Protein AF-L7VSL0-F1 (afdb_monomer)

Sequence (341 aa):
MAIFGSSSQEHTLLSSRLAEFNTLNEHDQKMVKASFTEFSLQTEDRKRELRALYEAVQQNPNLKIDLENYFAWWSSLSQSEWDSFPEMSRKQQIAFARARIQQPSETARTIVVDFADWGQTSLQPLHLTIDECRQIISDSLRDTLIPREIAGEMEKLTLPEDRSLTLSLWLFERFRVDPDREALAVQSEKIMTAVLANVSDDPWKRQFQQIVADNADRSFLKFWVFRNLLVIFDQSTMTLGNRLMKRFPVSDAEIVSAFVRLNDKTRQYSLMTMPPDEARMRLELLAQSNRTQTPEQKLLVKFIAFARDRQRVIGAITFGLGNRAPRNTNGSRPPETQDRQ

Structure (mmCIF, N/CA/C/O backbone):
data_AF-L7VSL0-F1
#
_entry.id   AF-L7VSL0-F1
#
loop_
_atom_site.group_PDB
_atom_site.id
_atom_site.type_symbol
_atom_site.label_atom_id
_atom_site.label_alt_id
_atom_site.label_comp_id
_atom_site.label_asym_id
_atom_site.label_entity_id
_atom_site.label_seq_id
_atom_site.pdbx_PDB_ins_code
_atom_site.Cartn_x
_atom_site.Cartn_y
_atom_site.Cartn_z
_atom_site.occupancy
_atom_site.B_iso_or_equiv
_atom_site.auth_seq_id
_atom_site.auth_comp_id
_atom_site.auth_asym_id
_atom_site.auth_atom_id
_atom_site.pdbx_PDB_model_num
ATOM 1 N N . MET A 1 1 ? -21.068 4.404 65.619 1.00 32.88 1 MET A N 1
ATOM 2 C CA . MET A 1 1 ? -22.029 3.510 64.941 1.00 32.88 1 MET A CA 1
ATOM 3 C C . MET A 1 1 ? -22.222 4.005 63.515 1.00 32.88 1 MET A C 1
ATOM 5 O O . MET A 1 1 ? -22.650 5.132 63.343 1.00 32.88 1 MET A O 1
ATOM 9 N N . ALA A 1 2 ? -21.819 3.166 62.556 1.00 37.22 2 ALA A N 1
ATOM 10 C CA . ALA A 1 2 ? -22.288 3.047 61.171 1.00 37.22 2 ALA A CA 1
ATOM 11 C C . ALA A 1 2 ? -22.552 4.323 60.335 1.00 37.22 2 ALA A C 1
ATOM 13 O O . ALA A 1 2 ? -23.669 4.828 60.294 1.00 37.22 2 ALA A O 1
ATOM 14 N N . ILE A 1 3 ? -21.551 4.734 59.547 1.00 34.91 3 ILE A N 1
ATOM 15 C CA . ILE A 1 3 ? -21.744 5.520 58.317 1.00 34.91 3 ILE A CA 1
ATOM 16 C C . ILE A 1 3 ? -21.839 4.509 57.161 1.00 34.91 3 ILE A C 1
ATOM 18 O O . ILE A 1 3 ? -20.827 4.095 56.604 1.00 34.91 3 ILE A O 1
ATOM 22 N N . PHE A 1 4 ? -23.050 4.042 56.849 1.00 43.72 4 PHE A N 1
ATOM 23 C CA . PHE A 1 4 ? -23.345 3.316 55.607 1.00 43.72 4 PHE A CA 1
ATOM 24 C C . PHE A 1 4 ? -23.761 4.350 54.558 1.00 43.72 4 PHE A C 1
ATOM 26 O O . PHE A 1 4 ? -24.816 4.962 54.700 1.00 43.72 4 PHE A O 1
ATOM 33 N N . GLY A 1 5 ? -22.940 4.575 53.527 1.00 41.69 5 GLY A N 1
ATOM 34 C CA . GLY A 1 5 ? -23.306 5.536 52.480 1.00 41.69 5 GLY A CA 1
ATOM 35 C C . GLY A 1 5 ? -22.363 5.726 51.288 1.00 41.69 5 GLY A C 1
ATOM 36 O O . GLY A 1 5 ? -22.768 6.399 50.351 1.00 41.69 5 GLY A O 1
ATOM 37 N N . SER A 1 6 ? -21.158 5.143 51.262 1.00 47.97 6 SER A N 1
ATOM 38 C CA . SER A 1 6 ? -20.220 5.284 50.126 1.00 47.97 6 SER A CA 1
ATOM 39 C C . SER A 1 6 ? -19.942 3.988 49.348 1.00 47.97 6 SER A C 1
ATOM 41 O O . SER A 1 6 ? -19.436 4.045 48.234 1.00 47.97 6 SER A O 1
ATOM 43 N N . SER A 1 7 ? -20.315 2.811 49.868 1.00 56.31 7 SER A N 1
ATOM 44 C CA . SER A 1 7 ? -19.856 1.528 49.306 1.00 56.31 7 SER A CA 1
ATOM 45 C C . SER A 1 7 ? -20.629 1.022 48.082 1.00 56.31 7 SER A C 1
ATOM 47 O O . SER A 1 7 ? -20.077 0.256 47.304 1.00 56.31 7 SER A O 1
ATOM 49 N N . SER A 1 8 ? -21.888 1.418 47.869 1.00 66.94 8 SER A N 1
ATOM 50 C CA . SER A 1 8 ? -22.742 0.811 46.828 1.00 66.94 8 SER A CA 1
ATOM 51 C C . SER A 1 8 ? -22.309 1.165 45.395 1.00 66.94 8 SER A C 1
ATOM 53 O O . SER A 1 8 ? -22.187 0.286 44.538 1.00 66.94 8 SER A O 1
ATOM 55 N N . GLN A 1 9 ? -22.025 2.443 45.127 1.00 65.75 9 GLN A N 1
ATOM 56 C CA . GLN A 1 9 ? -21.653 2.907 43.785 1.00 65.75 9 GLN A CA 1
ATOM 57 C C . GLN A 1 9 ? -20.225 2.507 43.414 1.00 65.75 9 GLN A C 1
ATOM 59 O O . GLN A 1 9 ? -20.003 2.017 42.309 1.00 65.75 9 GLN A O 1
ATOM 64 N N . GLU A 1 10 ? -19.278 2.641 44.345 1.00 64.62 10 GLU A N 1
ATOM 65 C CA . GLU A 1 10 ? -17.900 2.181 44.147 1.00 64.62 10 GLU A CA 1
ATOM 66 C C . GLU A 1 10 ? -17.850 0.669 43.926 1.00 64.62 10 GLU A C 1
ATOM 68 O O . GLU A 1 10 ? -17.195 0.210 42.995 1.00 64.62 10 GLU A O 1
ATOM 73 N N . HIS A 1 11 ? -18.605 -0.114 44.702 1.00 71.19 11 HIS A N 1
ATOM 74 C CA . HIS A 1 11 ? -18.681 -1.561 44.510 1.00 71.19 11 HIS A CA 1
ATOM 75 C C . HIS A 1 11 ? -19.297 -1.931 43.155 1.00 71.19 11 HIS A C 1
ATOM 77 O O . HIS A 1 11 ? -18.818 -2.849 42.490 1.00 71.19 11 HIS A O 1
ATOM 83 N N . THR A 1 12 ? -20.326 -1.206 42.709 1.00 75.12 12 THR A N 1
ATOM 84 C CA . THR A 1 12 ? -20.946 -1.418 41.390 1.00 75.12 12 THR A CA 1
ATOM 85 C C . THR A 1 12 ? -19.973 -1.075 40.258 1.00 75.12 12 THR A C 1
ATOM 87 O O . THR A 1 12 ? -19.830 -1.850 39.313 1.00 75.12 12 THR A O 1
ATOM 90 N N . LEU A 1 13 ? -19.241 0.036 40.381 1.00 71.94 13 LEU A N 1
ATOM 91 C CA . LEU A 1 13 ? -18.219 0.448 39.420 1.00 71.94 13 LEU A CA 1
ATOM 92 C C . LEU A 1 13 ? -17.067 -0.562 39.361 1.00 71.94 13 LEU A C 1
ATOM 94 O O . LEU A 1 13 ? -16.694 -1.000 38.276 1.00 71.94 13 LEU A O 1
ATOM 98 N N . LEU A 1 14 ? -16.532 -0.972 40.513 1.00 71.19 14 LEU A N 1
ATOM 99 C CA . LEU A 1 14 ? -15.459 -1.965 40.601 1.00 71.19 14 LEU A CA 1
ATOM 100 C C . LEU A 1 14 ? -15.901 -3.320 40.044 1.00 71.19 14 LEU A C 1
ATOM 102 O O . LEU A 1 14 ? -15.134 -3.958 39.330 1.00 71.19 14 LEU A O 1
ATOM 106 N N . SER A 1 15 ? -17.145 -3.727 40.300 1.00 74.31 15 SER A N 1
ATOM 107 C CA . SER A 1 15 ? -17.714 -4.954 39.734 1.00 74.31 15 SER A CA 1
ATOM 108 C C . SER A 1 15 ? -17.829 -4.875 38.208 1.00 74.31 15 SER A C 1
ATOM 110 O O . SER A 1 15 ? -17.474 -5.833 37.526 1.00 74.31 15 SE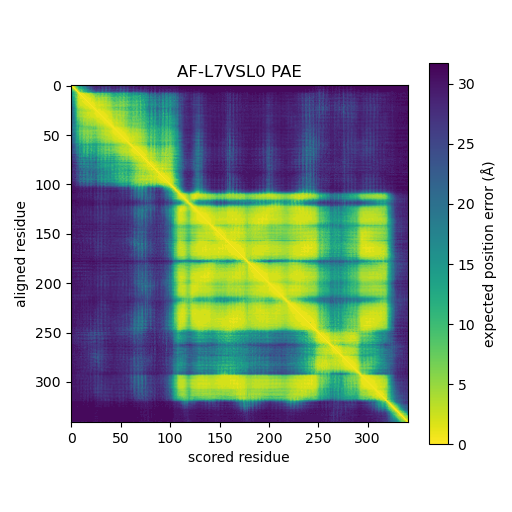R A O 1
ATOM 112 N N . SER A 1 16 ? -18.250 -3.727 37.661 1.00 79.12 16 SER A N 1
ATOM 113 C CA . SER A 1 16 ? -18.281 -3.489 36.209 1.00 79.12 16 SER A CA 1
ATOM 114 C C . SER A 1 16 ? -16.883 -3.557 35.595 1.00 79.12 16 SER A C 1
ATOM 116 O O . SER A 1 16 ? -16.674 -4.260 34.611 1.00 79.12 16 SER A O 1
ATOM 118 N N . ARG A 1 17 ? -15.892 -2.893 36.206 1.00 79.62 17 ARG A N 1
ATOM 119 C CA . ARG A 1 17 ? -14.502 -2.907 35.721 1.00 79.62 17 ARG A CA 1
ATOM 120 C C . ARG A 1 17 ? -13.849 -4.281 35.837 1.00 79.62 17 ARG A C 1
ATOM 122 O O . ARG A 1 17 ? -13.064 -4.655 34.972 1.00 79.62 17 ARG A O 1
ATOM 129 N N . LEU A 1 18 ? -14.186 -5.051 36.870 1.00 78.38 18 LEU A N 1
ATOM 130 C CA . LEU A 1 18 ? -13.734 -6.433 37.015 1.00 78.38 18 LEU A CA 1
ATOM 131 C C . LEU A 1 18 ? -14.358 -7.340 35.947 1.00 78.38 18 LEU A C 1
ATOM 133 O O . LEU A 1 18 ? -13.665 -8.189 35.392 1.00 78.38 18 LEU A O 1
ATOM 137 N N . ALA A 1 19 ? -15.642 -7.150 35.629 1.00 85.00 19 ALA A N 1
ATOM 138 C CA . ALA A 1 19 ? -16.288 -7.856 34.529 1.00 85.00 19 ALA A CA 1
ATOM 139 C C . ALA A 1 19 ? -15.619 -7.518 33.186 1.00 85.00 19 ALA A C 1
ATOM 141 O O . ALA A 1 19 ? -15.264 -8.435 32.453 1.00 85.00 19 ALA A O 1
ATOM 142 N N . GLU A 1 20 ? -15.350 -6.236 32.913 1.00 83.94 20 GLU A N 1
ATOM 143 C CA . GLU A 1 20 ? -14.591 -5.790 31.733 1.00 83.94 20 GLU A CA 1
ATOM 144 C C . GLU A 1 20 ? -13.198 -6.438 31.678 1.00 83.94 20 GLU A C 1
ATOM 146 O O . GLU A 1 20 ? -12.825 -7.013 30.658 1.00 83.94 20 GLU A O 1
ATOM 151 N N . PHE A 1 21 ? -12.453 -6.442 32.787 1.00 82.62 21 PHE A N 1
ATOM 152 C CA . PHE A 1 21 ? -11.144 -7.095 32.863 1.00 82.62 21 PHE A CA 1
ATOM 153 C C . PHE A 1 21 ? -11.219 -8.595 32.542 1.00 82.62 21 PHE A C 1
ATOM 155 O O . PHE A 1 21 ? -10.386 -9.116 31.803 1.00 82.62 21 PHE A O 1
ATOM 162 N N . ASN A 1 22 ? -12.244 -9.286 33.043 1.00 84.38 22 ASN A N 1
ATOM 163 C CA . ASN A 1 22 ? -12.441 -10.715 32.796 1.00 84.38 22 ASN A CA 1
ATOM 164 C C . ASN A 1 22 ? -12.876 -11.032 31.355 1.00 84.38 22 ASN A C 1
ATOM 166 O O . ASN A 1 22 ? -12.750 -12.180 30.935 1.00 84.38 22 ASN A O 1
ATOM 170 N N . THR A 1 23 ? -13.369 -10.045 30.595 1.00 88.69 23 THR A N 1
ATOM 171 C CA . THR A 1 23 ? -13.661 -10.210 29.158 1.00 88.69 23 THR A CA 1
ATOM 172 C C . THR A 1 23 ? -12.426 -10.089 28.262 1.00 88.69 23 THR A C 1
ATOM 174 O O . THR A 1 23 ? -12.486 -10.480 27.097 1.00 88.69 23 THR A O 1
ATOM 177 N N . LEU A 1 24 ? -11.302 -9.586 28.786 1.00 81.69 24 LEU A N 1
ATOM 178 C CA . LEU A 1 24 ? -10.032 -9.520 28.061 1.00 81.69 24 LEU A CA 1
ATOM 179 C C . LEU A 1 24 ? -9.424 -10.922 27.899 1.00 81.69 24 LEU A C 1
ATOM 181 O O . LEU A 1 24 ? -9.594 -11.785 28.762 1.00 81.69 24 LEU A O 1
ATOM 185 N N . ASN A 1 25 ? -8.668 -11.146 26.822 1.00 83.00 25 ASN A N 1
ATOM 186 C CA . ASN A 1 25 ? -7.908 -12.387 26.647 1.00 83.00 25 ASN A CA 1
ATOM 187 C C . ASN A 1 25 ? -6.729 -12.467 27.645 1.00 83.00 25 ASN A C 1
ATOM 189 O O . ASN A 1 25 ? -6.352 -11.480 28.275 1.00 83.00 25 ASN A O 1
ATOM 193 N N . GLU A 1 26 ? -6.120 -13.646 27.796 1.00 80.06 26 GLU A N 1
ATOM 194 C CA . GLU A 1 26 ? -5.062 -13.864 28.797 1.00 80.06 26 GLU A CA 1
ATOM 195 C C . GLU A 1 26 ? -3.827 -12.964 28.588 1.00 80.06 26 GLU A C 1
ATOM 197 O O . GLU A 1 26 ? -3.183 -12.559 29.558 1.00 80.06 26 GLU A O 1
ATOM 202 N N . HIS A 1 27 ? -3.497 -12.629 27.336 1.00 70.19 27 HIS A N 1
ATOM 203 C CA . HIS A 1 27 ? -2.379 -11.744 27.009 1.00 70.19 27 HIS A CA 1
ATOM 204 C C . HIS A 1 27 ? -2.661 -10.306 27.462 1.00 70.19 27 HIS A C 1
ATOM 206 O O . HIS A 1 27 ? -1.864 -9.720 28.192 1.00 70.19 27 HIS A O 1
ATOM 212 N N . ASP A 1 28 ? -3.836 -9.779 27.135 1.00 68.62 28 ASP A N 1
ATOM 213 C CA . ASP A 1 28 ? -4.256 -8.428 27.500 1.00 68.62 28 ASP A CA 1
ATOM 214 C C . ASP A 1 28 ? -4.463 -8.295 29.012 1.00 68.62 28 ASP A C 1
ATOM 216 O O . ASP A 1 28 ? -4.069 -7.295 29.612 1.00 68.62 28 ASP A O 1
ATOM 220 N N . GLN A 1 29 ? -4.983 -9.333 29.675 1.00 72.69 29 GLN A N 1
ATOM 221 C CA . GLN A 1 29 ? -5.047 -9.380 31.138 1.00 72.69 29 GLN A CA 1
ATOM 222 C C . GLN A 1 29 ? -3.654 -9.309 31.776 1.00 72.69 29 GLN A C 1
ATOM 224 O O . GLN A 1 29 ? -3.478 -8.631 32.794 1.00 72.69 29 GLN A O 1
ATOM 229 N N . LYS A 1 30 ? -2.658 -10.005 31.204 1.00 73.75 30 LYS A N 1
ATOM 230 C CA . LYS A 1 30 ? -1.258 -9.927 31.653 1.00 73.75 30 LYS A CA 1
ATOM 231 C C . LYS A 1 30 ? -0.686 -8.530 31.428 1.00 73.75 30 LYS A C 1
ATOM 233 O O . LYS A 1 30 ? -0.048 -8.012 32.341 1.00 73.75 30 LYS A O 1
ATOM 238 N N . MET A 1 31 ? -0.964 -7.907 30.285 1.00 65.81 31 MET A N 1
ATOM 239 C CA . MET A 1 31 ? -0.526 -6.541 29.985 1.00 65.81 31 MET A CA 1
ATOM 240 C C . MET A 1 31 ? -1.136 -5.524 30.952 1.00 65.81 31 MET A C 1
ATOM 242 O O . MET A 1 31 ? -0.400 -4.767 31.573 1.00 65.81 31 MET A O 1
ATOM 246 N N . VAL A 1 32 ? -2.451 -5.562 31.185 1.00 71.44 32 VAL A N 1
ATOM 247 C CA . VAL A 1 32 ? -3.127 -4.666 32.141 1.00 71.44 32 VAL A CA 1
ATOM 248 C C . VAL A 1 32 ? -2.583 -4.848 33.561 1.00 71.44 32 VAL A C 1
ATOM 250 O O . VAL A 1 32 ? -2.343 -3.863 34.259 1.00 71.44 32 VAL A O 1
ATOM 253 N N . LYS A 1 33 ? -2.334 -6.092 33.992 1.00 73.06 33 LYS A N 1
ATOM 254 C CA . LYS A 1 33 ? -1.693 -6.373 35.287 1.00 73.06 33 LYS A CA 1
ATOM 255 C C . LYS A 1 33 ? -0.276 -5.802 35.354 1.00 73.06 33 LYS A C 1
ATOM 257 O O . LYS A 1 33 ? 0.051 -5.147 36.339 1.00 73.06 33 LYS A O 1
ATOM 262 N N . ALA A 1 34 ? 0.537 -6.009 34.319 1.00 65.12 34 ALA A N 1
ATOM 263 C CA . ALA A 1 34 ? 1.898 -5.483 34.249 1.00 65.12 34 ALA A CA 1
ATOM 264 C C . ALA A 1 34 ? 1.914 -3.947 34.290 1.00 65.12 34 ALA A C 1
ATOM 266 O O . ALA A 1 34 ? 2.617 -3.368 35.116 1.00 65.12 34 ALA A O 1
ATOM 267 N N . SER A 1 35 ? 1.066 -3.291 33.494 1.00 68.25 35 SER A N 1
ATOM 268 C CA . SER A 1 35 ? 0.911 -1.833 33.501 1.00 68.25 35 SER A CA 1
ATOM 269 C C . SER A 1 35 ? 0.431 -1.305 34.853 1.00 68.25 35 SER A C 1
ATOM 271 O O . SER A 1 35 ? 0.892 -0.259 35.302 1.00 68.25 35 SER A O 1
ATOM 273 N N . PHE A 1 36 ? -0.462 -2.022 35.544 1.00 74.81 36 PHE A N 1
ATOM 274 C CA . PHE A 1 36 ? -0.899 -1.647 36.890 1.00 74.81 36 PHE A CA 1
ATOM 275 C C . PHE A 1 36 ? 0.231 -1.765 37.921 1.00 74.81 36 PHE A C 1
ATOM 277 O O . PHE A 1 36 ? 0.391 -0.882 38.768 1.00 74.81 36 PHE A O 1
ATOM 284 N N . THR A 1 37 ? 1.029 -2.833 37.857 1.00 74.50 37 THR A N 1
ATOM 285 C CA . THR A 1 37 ? 2.213 -2.994 38.708 1.00 74.50 37 THR A CA 1
ATOM 286 C C . THR A 1 37 ? 3.213 -1.871 38.452 1.00 74.50 37 THR A C 1
ATOM 288 O O . THR A 1 37 ? 3.656 -1.223 39.397 1.00 74.50 37 THR A O 1
ATOM 291 N N . GLU A 1 38 ? 3.506 -1.574 37.189 1.00 70.56 38 GLU A N 1
ATOM 292 C CA . GLU A 1 38 ? 4.418 -0.499 36.803 1.00 70.56 38 GLU A CA 1
ATOM 293 C C . GLU A 1 38 ? 3.913 0.880 37.245 1.00 70.56 38 GLU A C 1
ATOM 295 O O . GLU A 1 38 ? 4.681 1.669 37.794 1.00 70.56 38 GLU A O 1
ATOM 300 N N . PHE A 1 39 ? 2.612 1.148 37.100 1.00 69.06 39 PHE A N 1
ATOM 301 C CA . PHE A 1 39 ? 1.966 2.353 37.620 1.00 69.06 39 PHE A CA 1
ATOM 302 C C . PHE A 1 39 ? 2.079 2.457 39.147 1.00 69.06 39 PHE A C 1
ATOM 304 O O . PHE A 1 39 ? 2.352 3.529 39.689 1.00 69.06 39 PHE A O 1
ATOM 311 N N . SER A 1 40 ? 1.889 1.345 39.857 1.00 74.12 40 SER A N 1
ATOM 312 C CA . SER A 1 40 ? 1.946 1.302 41.322 1.00 74.12 40 SER A CA 1
ATOM 313 C C . SER A 1 40 ? 3.343 1.609 41.865 1.00 74.12 40 SER A C 1
ATOM 315 O O . SER A 1 40 ? 3.451 2.188 42.948 1.00 74.12 40 SER A O 1
ATOM 317 N N . LEU A 1 41 ? 4.387 1.282 41.096 1.00 78.88 41 LEU A N 1
ATOM 318 C CA . LEU A 1 41 ? 5.791 1.551 41.416 1.00 78.88 41 LEU A CA 1
ATOM 319 C C . LEU A 1 41 ? 6.227 3.001 41.131 1.00 78.88 41 LEU A C 1
ATOM 321 O O . LEU A 1 41 ? 7.319 3.392 41.537 1.00 78.88 41 LEU A O 1
ATOM 325 N N . GLN A 1 42 ? 5.399 3.814 40.464 1.00 75.62 42 GLN A N 1
ATOM 326 C CA . GLN A 1 42 ? 5.711 5.223 40.193 1.00 75.62 42 GLN A CA 1
ATOM 327 C C . GLN A 1 42 ? 5.678 6.088 41.466 1.00 75.62 42 GLN A C 1
ATOM 329 O O . GLN A 1 42 ? 5.026 5.754 42.459 1.00 75.62 42 GLN A O 1
ATOM 334 N N . THR A 1 43 ? 6.326 7.254 41.421 1.00 86.44 43 THR A N 1
ATOM 335 C CA . THR A 1 43 ? 6.230 8.266 42.485 1.00 86.44 43 THR A CA 1
ATOM 336 C C . THR A 1 43 ? 4.819 8.862 42.565 1.00 86.44 43 THR A C 1
ATOM 338 O O . THR A 1 43 ? 4.083 8.890 41.576 1.00 86.44 43 THR A O 1
ATOM 341 N N . GLU A 1 44 ? 4.424 9.378 43.732 1.00 84.88 44 GLU A N 1
ATOM 342 C CA . GLU A 1 44 ? 3.080 9.949 43.921 1.00 84.88 44 GLU A CA 1
ATOM 343 C C . GLU A 1 44 ? 2.805 11.159 43.018 1.00 84.88 44 GLU A C 1
ATOM 345 O O . GLU A 1 44 ? 1.696 11.304 42.500 1.00 84.88 44 GLU A O 1
ATOM 350 N N . ASP A 1 45 ? 3.817 11.987 42.750 1.00 76.44 45 ASP A N 1
ATOM 351 C CA . ASP A 1 45 ? 3.680 13.093 41.800 1.00 76.44 45 ASP A CA 1
ATOM 352 C C . ASP A 1 45 ? 3.435 12.579 40.378 1.00 76.44 45 ASP A C 1
ATOM 354 O O . ASP A 1 45 ? 2.535 13.065 39.691 1.00 76.44 45 ASP A O 1
ATOM 358 N N . ARG A 1 46 ? 4.138 11.518 39.962 1.00 69.88 46 ARG A N 1
ATOM 359 C CA . ARG A 1 46 ? 3.938 10.912 38.643 1.00 69.88 46 ARG A CA 1
ATOM 360 C C . ARG A 1 46 ? 2.572 10.239 38.515 1.00 69.88 46 ARG A C 1
ATOM 362 O O . ARG A 1 46 ? 1.923 10.363 37.477 1.00 69.88 46 ARG A O 1
ATOM 369 N N . LYS A 1 47 ? 2.087 9.577 39.570 1.00 79.94 47 LYS A N 1
ATOM 370 C CA . LYS A 1 47 ? 0.719 9.027 39.613 1.00 79.94 47 LYS A CA 1
ATOM 371 C C . LYS A 1 47 ? -0.333 10.128 39.482 1.00 79.94 47 LYS A C 1
ATOM 373 O O . LYS A 1 47 ? -1.332 9.924 38.792 1.00 79.94 47 LYS A O 1
ATOM 378 N N . ARG A 1 48 ? -0.116 11.291 40.109 1.00 82.62 48 ARG A N 1
ATOM 379 C CA . ARG A 1 48 ? -1.009 12.457 40.005 1.00 82.62 48 ARG A CA 1
ATOM 380 C C . ARG A 1 48 ? -1.053 13.005 38.577 1.00 82.62 48 ARG A C 1
ATOM 382 O O . ARG A 1 48 ? -2.143 13.235 38.062 1.00 82.62 48 ARG A O 1
ATOM 389 N N . GLU A 1 49 ? 0.100 13.145 37.923 1.00 79.44 49 GLU A N 1
ATOM 390 C CA . GLU A 1 49 ? 0.188 13.566 36.516 1.00 79.44 49 GLU A CA 1
ATOM 391 C C . GLU A 1 49 ? -0.540 12.600 35.572 1.00 79.44 49 GLU A C 1
ATOM 393 O O . GLU A 1 49 ? -1.306 13.034 34.715 1.00 79.44 49 GLU A O 1
ATOM 398 N N . LEU A 1 50 ? -0.342 11.290 35.744 1.00 78.31 50 LEU A N 1
ATOM 399 C CA . LEU A 1 50 ? -0.984 10.271 34.910 1.00 78.31 50 LEU A CA 1
ATOM 400 C C . LEU A 1 50 ? -2.508 10.245 35.087 1.00 78.31 50 LEU A C 1
ATOM 402 O O . LEU A 1 50 ? -3.229 10.093 34.102 1.00 78.31 50 LEU A O 1
ATOM 406 N N . ARG A 1 51 ? -3.012 10.439 36.314 1.00 82.06 51 ARG A N 1
ATOM 407 C CA . ARG A 1 51 ? -4.459 10.574 36.563 1.00 82.06 51 ARG A CA 1
ATOM 408 C C . ARG A 1 51 ? -5.030 11.827 35.907 1.00 82.06 51 ARG A C 1
ATOM 410 O O . ARG A 1 51 ? -6.044 11.729 35.226 1.00 82.06 51 ARG A O 1
ATOM 417 N N . ALA A 1 52 ? -4.352 12.966 36.044 1.00 81.38 52 ALA A N 1
ATOM 418 C CA . ALA A 1 52 ? -4.769 14.210 35.402 1.00 81.38 52 ALA A CA 1
ATOM 419 C C . ALA A 1 52 ? -4.780 14.086 33.868 1.00 81.38 52 ALA A C 1
ATOM 421 O O . ALA A 1 52 ? -5.706 14.561 33.215 1.00 81.38 52 ALA A O 1
ATOM 422 N N . LEU A 1 53 ? -3.788 13.397 33.290 1.00 77.94 53 LEU A N 1
ATOM 423 C CA . LEU A 1 53 ? -3.748 13.109 31.858 1.00 77.94 53 LEU A CA 1
ATOM 424 C C . LEU A 1 53 ? -4.910 12.202 31.436 1.00 77.94 53 LEU A C 1
ATOM 426 O O . LEU A 1 53 ? -5.585 12.495 30.454 1.00 77.94 53 LEU A O 1
ATOM 430 N N . TYR A 1 54 ? -5.171 11.129 32.188 1.00 78.94 54 TYR A N 1
ATOM 431 C CA . TYR A 1 54 ? -6.291 10.227 31.926 1.00 78.94 54 TYR A CA 1
ATOM 432 C C . TYR A 1 54 ? -7.634 10.970 31.953 1.00 78.94 54 TYR A C 1
ATOM 434 O O . TYR A 1 54 ? -8.426 10.837 31.022 1.00 78.94 54 TYR A O 1
ATOM 442 N N . GLU A 1 55 ? -7.877 11.799 32.968 1.00 83.69 55 GLU A N 1
ATOM 443 C CA . GLU A 1 55 ? -9.091 12.616 33.076 1.00 83.69 55 GLU A CA 1
ATOM 444 C C . GLU A 1 55 ? -9.218 13.617 31.919 1.00 83.69 55 GLU A C 1
ATOM 446 O O . GLU A 1 55 ? -10.289 13.733 31.320 1.00 83.69 55 GLU A O 1
ATOM 451 N N . ALA A 1 56 ? -8.124 14.283 31.539 1.00 76.94 56 ALA A N 1
ATOM 452 C CA . ALA A 1 56 ? -8.108 15.212 30.412 1.00 76.94 56 ALA A CA 1
ATOM 453 C C . ALA A 1 56 ? -8.429 14.519 29.074 1.00 76.94 56 ALA A C 1
ATOM 455 O O . ALA A 1 56 ? -9.125 15.089 28.233 1.00 76.94 56 ALA A O 1
ATOM 456 N N . VAL A 1 57 ? -7.975 13.276 28.884 1.00 77.94 57 VAL A N 1
ATOM 457 C CA . VAL A 1 57 ? -8.267 12.468 27.686 1.00 77.94 57 VAL A CA 1
ATOM 458 C C . VAL A 1 57 ? -9.736 12.056 27.626 1.00 77.94 57 VAL A C 1
ATOM 460 O O . VAL A 1 57 ? -10.326 12.061 26.549 1.00 77.94 57 VAL A O 1
ATOM 463 N N . GLN A 1 58 ? -10.350 11.738 28.770 1.00 78.00 58 GLN A N 1
ATOM 464 C CA . GLN A 1 58 ? -11.784 11.429 28.827 1.00 78.00 58 GLN A CA 1
ATOM 465 C C . GLN A 1 58 ? -12.651 12.659 28.513 1.00 78.00 58 GLN A C 1
ATOM 467 O O . GLN A 1 58 ? -13.725 12.525 27.933 1.00 78.00 58 GLN A O 1
ATOM 472 N N . GLN A 1 59 ? -12.189 13.858 28.880 1.00 79.19 59 GLN A N 1
ATOM 473 C CA . GLN A 1 59 ? -12.910 15.112 28.645 1.00 79.19 59 GLN A CA 1
ATOM 474 C C . GLN A 1 59 ? -12.708 15.678 27.233 1.00 79.19 59 GLN A C 1
ATOM 476 O O . GLN A 1 59 ? -13.580 16.386 26.730 1.00 79.19 59 GLN A O 1
ATOM 481 N N . ASN A 1 60 ? -11.581 15.376 26.581 1.00 76.38 60 ASN A N 1
ATOM 482 C CA . ASN A 1 60 ? -11.264 15.855 25.241 1.00 76.38 60 ASN A CA 1
ATOM 483 C C . ASN A 1 60 ? -10.830 14.695 24.322 1.00 76.38 60 ASN A C 1
ATOM 485 O O . ASN A 1 60 ? -9.659 14.309 24.332 1.00 76.38 60 ASN A O 1
ATOM 489 N N . PRO A 1 61 ? -11.728 14.186 23.457 1.00 71.94 61 PRO A N 1
ATOM 490 C CA . PRO A 1 61 ? -11.415 13.112 22.514 1.00 71.94 61 PRO A CA 1
ATOM 491 C C . PRO A 1 61 ? -10.257 13.438 21.561 1.00 71.94 61 PRO A C 1
ATOM 493 O O . PRO A 1 61 ? -9.531 12.534 21.153 1.00 71.94 61 PRO A O 1
ATOM 496 N N . ASN A 1 62 ? -10.038 14.719 21.241 1.00 68.50 62 ASN A N 1
ATOM 497 C CA . ASN A 1 62 ? -8.919 15.134 20.392 1.00 68.50 62 ASN A CA 1
ATOM 498 C C . ASN A 1 62 ? -7.573 14.968 21.111 1.00 68.50 62 ASN A C 1
ATOM 500 O O . ASN A 1 62 ? -6.578 14.660 20.467 1.00 68.50 62 ASN A O 1
ATOM 504 N N . LEU A 1 63 ? -7.547 15.060 22.447 1.00 71.19 63 LEU A N 1
ATOM 505 C CA . LEU A 1 63 ? -6.330 14.842 23.230 1.00 71.19 63 LEU A CA 1
ATOM 506 C C . LEU A 1 63 ? -5.866 13.380 23.167 1.00 71.19 63 LEU A C 1
ATOM 508 O O . LEU A 1 63 ? -4.668 13.114 23.220 1.00 71.19 63 LEU A O 1
ATOM 512 N N . LYS A 1 64 ? -6.798 12.427 23.011 1.00 71.06 64 LYS A N 1
ATOM 513 C CA . LYS A 1 64 ? -6.455 11.020 22.757 1.00 71.06 64 LYS A CA 1
ATOM 514 C C . LYS A 1 64 ? -5.669 10.882 21.453 1.00 71.06 64 LYS A C 1
ATOM 516 O O . LYS A 1 64 ? -4.614 10.259 21.441 1.00 71.06 64 LYS A O 1
ATOM 521 N N . ILE A 1 65 ? -6.173 11.506 20.389 1.00 68.06 65 ILE A N 1
ATOM 522 C CA . ILE A 1 65 ? -5.545 11.508 19.064 1.00 68.06 65 ILE A CA 1
ATOM 523 C C . ILE A 1 65 ? -4.174 12.191 19.136 1.00 68.06 65 ILE A C 1
ATOM 525 O O . ILE A 1 65 ? -3.198 11.668 18.606 1.00 68.06 65 ILE A O 1
ATOM 529 N N . ASP A 1 66 ? -4.070 13.315 19.845 1.00 67.88 66 ASP A N 1
ATOM 530 C CA . ASP A 1 66 ? -2.803 14.028 20.026 1.00 67.88 66 ASP A CA 1
ATOM 531 C C . ASP A 1 66 ? -1.763 13.190 20.788 1.00 67.88 66 ASP A C 1
ATOM 533 O O . ASP A 1 66 ? -0.587 13.195 20.425 1.00 67.88 66 ASP A O 1
ATOM 537 N N . LEU A 1 67 ? -2.177 12.428 21.806 1.00 69.44 67 LEU A N 1
ATOM 538 C CA . LEU A 1 67 ? -1.292 11.521 22.545 1.00 69.44 67 LEU A CA 1
ATOM 539 C C . LEU A 1 67 ? -0.866 10.305 21.723 1.00 69.44 67 LEU A C 1
ATOM 541 O O . LEU A 1 67 ? 0.297 9.911 21.786 1.00 69.44 67 LEU A O 1
ATOM 545 N N . GLU A 1 68 ? -1.776 9.718 20.949 1.00 68.94 68 GLU A N 1
ATOM 546 C CA . GLU A 1 68 ? -1.458 8.619 20.032 1.00 68.94 68 GLU A CA 1
ATOM 547 C C . GLU A 1 68 ? -0.477 9.085 18.947 1.00 68.94 68 GLU A C 1
ATOM 549 O O . GLU A 1 68 ? 0.523 8.415 18.686 1.00 68.94 68 GLU A O 1
ATOM 554 N N . ASN A 1 69 ? -0.698 10.278 18.387 1.00 63.66 69 ASN A N 1
ATOM 555 C CA . ASN A 1 69 ? 0.213 10.908 17.434 1.00 63.66 69 ASN A CA 1
ATOM 556 C C . ASN A 1 69 ? 1.578 11.208 18.065 1.00 63.66 69 ASN A C 1
ATOM 558 O O . ASN A 1 69 ? 2.607 10.949 17.444 1.00 63.66 69 ASN A O 1
ATOM 562 N N . TYR A 1 70 ? 1.601 11.708 19.304 1.00 66.81 70 TYR A N 1
ATOM 563 C CA . TYR A 1 70 ? 2.835 11.923 20.058 1.00 66.81 70 TYR A CA 1
ATOM 564 C C . TYR A 1 70 ? 3.587 10.607 20.294 1.00 66.81 70 TYR A C 1
ATOM 566 O O . TYR A 1 70 ? 4.792 10.545 20.081 1.00 66.81 70 TYR A O 1
ATOM 574 N N . PHE A 1 71 ? 2.904 9.534 20.696 1.00 63.69 71 PHE A N 1
ATOM 575 C CA . PHE A 1 71 ? 3.540 8.240 20.946 1.00 63.69 71 PHE A CA 1
ATOM 576 C C . PHE A 1 71 ? 4.084 7.598 19.661 1.00 63.69 71 PHE A C 1
ATOM 578 O O . PHE A 1 71 ? 5.205 7.084 19.649 1.00 63.69 71 PHE A O 1
ATOM 585 N N . ALA A 1 72 ? 3.319 7.663 18.568 1.00 57.09 72 ALA A N 1
ATOM 586 C CA . ALA A 1 72 ? 3.762 7.203 17.257 1.00 57.09 72 ALA A CA 1
ATOM 587 C C . ALA A 1 72 ? 4.982 8.000 16.766 1.00 57.09 72 ALA A C 1
ATOM 589 O O . ALA A 1 72 ? 5.946 7.407 16.288 1.00 57.09 72 ALA A O 1
ATOM 590 N N . TRP A 1 73 ? 4.976 9.327 16.950 1.00 73.44 73 TRP A N 1
ATOM 591 C CA . TRP A 1 73 ? 6.127 10.191 16.677 1.00 73.44 73 TRP A CA 1
ATOM 592 C C . TRP A 1 73 ? 7.349 9.797 17.512 1.00 73.44 73 TRP A C 1
ATOM 594 O O . TRP A 1 73 ? 8.421 9.569 16.958 1.00 73.44 73 TRP A O 1
ATOM 604 N N . TRP A 1 74 ? 7.185 9.680 18.827 1.00 66.69 74 TRP A N 1
ATOM 605 C CA . TRP A 1 74 ? 8.251 9.343 19.768 1.00 66.69 74 TRP A CA 1
ATOM 606 C C . TRP A 1 74 ? 8.914 8.005 19.426 1.00 66.69 74 TRP A C 1
ATOM 608 O O . TRP A 1 74 ? 10.134 7.877 19.439 1.00 66.69 74 TRP A O 1
ATOM 618 N N . SER A 1 75 ? 8.105 7.027 19.021 1.00 61.50 75 SER A N 1
ATOM 619 C CA . SER A 1 75 ? 8.576 5.709 18.584 1.00 61.50 75 SER A CA 1
ATOM 620 C C . SER A 1 75 ? 9.237 5.724 17.197 1.00 61.50 75 SER A C 1
ATOM 622 O O . SER A 1 75 ? 9.914 4.766 16.843 1.00 61.50 75 SER A O 1
ATOM 624 N N . SER A 1 76 ? 9.042 6.789 16.410 1.00 59.19 76 SER A N 1
ATOM 625 C CA . SER A 1 76 ? 9.619 6.962 15.066 1.00 59.19 76 SER A CA 1
ATOM 626 C C . SER A 1 76 ? 10.939 7.740 15.041 1.00 59.19 76 SER A C 1
ATOM 628 O O . SER A 1 76 ? 11.520 7.905 13.970 1.00 59.19 76 SER A O 1
ATOM 630 N N . LEU A 1 77 ? 11.400 8.237 16.194 1.00 64.50 77 LEU A N 1
ATOM 631 C CA . LEU A 1 77 ? 12.676 8.942 16.299 1.00 64.50 77 LEU A CA 1
ATOM 632 C C . LEU A 1 77 ? 13.832 7.998 15.937 1.00 64.50 77 LEU A C 1
ATOM 634 O O . LEU A 1 77 ? 13.880 6.847 16.376 1.00 64.50 77 LEU A O 1
ATOM 638 N N . SER A 1 78 ? 14.777 8.496 15.146 1.00 69.38 78 SER A N 1
ATOM 639 C CA . SER A 1 78 ? 16.021 7.789 14.838 1.00 69.38 78 SER A CA 1
ATOM 640 C C . SER A 1 78 ? 16.907 7.671 16.081 1.00 69.38 78 SER A C 1
ATOM 642 O O . SER A 1 78 ? 16.783 8.455 17.024 1.00 69.38 78 SER A O 1
ATOM 644 N N . GLN A 1 79 ? 17.854 6.731 16.074 1.00 61.12 79 GLN A N 1
ATOM 645 C CA . GLN A 1 79 ? 18.767 6.535 17.206 1.00 61.12 79 GLN A CA 1
ATOM 646 C C . GLN A 1 79 ? 19.521 7.828 17.575 1.00 61.12 79 GLN A C 1
ATOM 648 O O . GLN A 1 79 ? 19.611 8.173 18.745 1.00 61.12 79 GLN A O 1
ATOM 653 N N . SER A 1 80 ? 19.961 8.614 16.587 1.00 68.12 80 SER A N 1
ATOM 654 C CA . SER A 1 80 ? 20.619 9.908 16.826 1.00 68.12 80 SER A CA 1
ATOM 655 C C . SER A 1 80 ? 19.704 10.973 17.445 1.00 68.12 80 SER A C 1
ATOM 657 O O . SER A 1 80 ? 20.161 11.837 18.195 1.00 68.12 80 SER A O 1
ATOM 659 N N . GLU A 1 81 ? 18.404 10.944 17.142 1.00 73.81 81 GLU A N 1
ATOM 660 C CA . GLU A 1 81 ? 17.430 11.851 17.762 1.00 73.81 81 GLU A CA 1
ATOM 661 C C . GLU A 1 81 ? 17.137 11.423 19.202 1.00 73.81 81 GLU A C 1
ATOM 663 O O . GLU A 1 81 ? 17.055 12.267 20.090 1.00 73.81 81 GLU A O 1
ATOM 668 N N . TRP A 1 82 ? 17.059 10.115 19.448 1.00 74.00 82 TRP A N 1
ATOM 669 C CA . TRP A 1 82 ? 16.945 9.542 20.786 1.00 74.00 82 TRP A CA 1
ATOM 670 C C . TRP A 1 82 ? 18.139 9.854 21.679 1.00 74.00 82 TRP A C 1
ATOM 672 O O . TRP A 1 82 ? 17.942 10.174 22.847 1.00 74.00 82 TRP A O 1
ATOM 682 N N . ASP A 1 83 ? 19.352 9.801 21.136 1.00 73.56 83 ASP A N 1
ATOM 683 C CA . ASP A 1 83 ? 20.571 10.067 21.898 1.00 73.56 83 ASP A CA 1
ATOM 684 C C . ASP A 1 83 ? 20.717 11.567 22.220 1.00 73.56 83 ASP A C 1
ATOM 686 O O . ASP A 1 83 ? 21.204 11.933 23.287 1.00 73.56 83 ASP A O 1
ATOM 690 N N . SER A 1 84 ? 20.230 12.452 21.340 1.00 76.62 84 SER A N 1
ATOM 691 C CA . SER A 1 84 ? 20.299 13.909 21.538 1.00 76.62 84 SER A CA 1
ATOM 692 C C . SER A 1 84 ? 19.145 14.486 22.365 1.00 76.62 84 SER A C 1
ATOM 694 O O . SER A 1 84 ? 19.307 15.529 22.999 1.00 76.62 84 SER A O 1
ATOM 696 N N . PHE A 1 85 ? 17.978 13.835 22.405 1.00 75.81 85 PHE A N 1
ATOM 697 C CA . PHE A 1 85 ? 16.800 14.342 23.119 1.00 75.81 85 PHE A CA 1
ATOM 698 C C . PHE A 1 85 ? 17.004 14.534 24.642 1.00 75.81 85 PHE A C 1
ATOM 700 O O . PHE A 1 85 ? 16.571 15.568 25.167 1.00 75.81 85 PHE A O 1
ATOM 707 N N . PRO A 1 86 ? 17.672 13.622 25.381 1.00 78.06 86 PRO A N 1
ATOM 708 C CA . PRO A 1 86 ? 17.979 13.795 26.802 1.00 78.06 86 PRO A CA 1
ATOM 709 C C . PRO A 1 86 ? 18.940 14.956 27.078 1.00 78.06 86 PRO A C 1
ATOM 711 O O . PRO A 1 86 ? 18.890 15.536 28.161 1.00 78.06 86 PRO A O 1
ATOM 714 N N . GLU A 1 87 ? 19.789 15.307 26.109 1.00 81.12 87 GLU A N 1
ATOM 715 C CA . GLU A 1 87 ? 20.764 16.399 26.227 1.00 81.12 87 GLU A CA 1
ATOM 716 C C . GLU A 1 87 ? 20.135 17.784 25.990 1.00 81.12 87 GLU A C 1
ATOM 718 O O . GLU A 1 87 ? 20.709 18.814 26.352 1.00 81.12 87 GLU A O 1
ATOM 723 N N . MET A 1 88 ? 18.927 17.836 25.418 1.00 83.88 88 MET A N 1
ATOM 724 C CA . MET A 1 88 ? 18.190 19.078 25.191 1.00 83.88 88 MET A CA 1
ATOM 725 C C . MET A 1 88 ? 17.608 19.643 26.493 1.00 83.88 88 MET A C 1
ATOM 727 O O . MET A 1 88 ? 17.059 18.931 27.333 1.00 83.88 88 MET A O 1
ATOM 731 N N . SER A 1 89 ? 17.603 20.972 26.630 1.00 85.81 89 SER A N 1
ATOM 732 C CA . SER A 1 89 ? 16.852 21.623 27.711 1.00 85.81 89 SER A CA 1
ATOM 733 C C . SER A 1 89 ? 15.345 21.376 27.567 1.00 85.81 89 SER A C 1
ATOM 735 O O . SER A 1 89 ? 14.823 21.250 26.459 1.00 85.81 89 SER A O 1
ATOM 737 N N . ARG A 1 90 ? 14.591 21.422 28.672 1.00 69.94 90 ARG A N 1
ATOM 738 C CA . ARG A 1 90 ? 13.127 21.212 28.650 1.00 69.94 90 ARG A CA 1
ATOM 739 C C . ARG A 1 90 ? 12.393 22.144 27.675 1.00 69.94 90 ARG A C 1
ATOM 741 O O . ARG A 1 90 ? 11.409 21.751 27.055 1.00 69.94 90 ARG A O 1
ATOM 748 N N . LYS A 1 91 ? 12.888 23.373 27.492 1.00 77.88 91 LYS A N 1
ATOM 749 C CA . LYS A 1 91 ? 12.345 24.332 26.516 1.00 77.88 91 LYS A CA 1
ATOM 750 C C . LYS A 1 91 ? 12.624 23.900 25.070 1.00 77.88 91 LYS A C 1
ATOM 752 O O . LYS A 1 91 ? 11.750 24.056 24.223 1.00 77.88 91 LYS A O 1
ATOM 757 N N . GLN A 1 92 ? 13.804 23.342 24.800 1.00 75.88 92 GLN A N 1
ATOM 758 C CA . GLN A 1 92 ? 14.168 22.788 23.493 1.00 75.88 92 GLN A CA 1
ATOM 759 C C . GLN A 1 92 ? 13.412 21.492 23.199 1.00 75.88 92 GLN A C 1
ATOM 761 O O . GLN A 1 92 ? 12.902 21.362 22.099 1.00 75.88 92 GLN A O 1
ATOM 766 N N . GLN A 1 93 ? 13.231 20.603 24.178 1.00 77.44 93 GLN A N 1
ATOM 767 C CA . GLN A 1 93 ? 12.419 19.386 24.032 1.00 77.44 93 GLN A CA 1
ATOM 768 C C . GLN A 1 93 ? 10.966 19.713 23.666 1.00 77.44 93 GLN A C 1
ATOM 770 O O . GLN A 1 93 ? 10.406 19.139 22.734 1.00 77.44 93 GLN A O 1
ATOM 775 N N . ILE A 1 94 ? 10.360 20.689 24.356 1.00 75.38 94 ILE A N 1
ATOM 776 C CA . ILE A 1 94 ? 8.996 21.147 24.054 1.00 75.38 94 ILE A CA 1
ATOM 777 C C . ILE A 1 94 ? 8.933 21.798 22.667 1.00 75.38 94 ILE A C 1
ATOM 779 O O . ILE A 1 94 ? 7.971 21.574 21.936 1.00 75.38 94 ILE A O 1
ATOM 783 N N . ALA A 1 95 ? 9.934 22.598 22.289 1.00 74.56 95 ALA A N 1
ATOM 784 C CA . ALA A 1 95 ? 9.996 23.209 20.962 1.00 74.56 95 ALA A CA 1
ATOM 785 C C . ALA A 1 95 ? 10.192 22.163 19.851 1.00 74.56 95 ALA A C 1
ATOM 787 O O . ALA A 1 95 ? 9.525 22.253 18.826 1.00 74.56 95 ALA A O 1
ATOM 788 N N . PHE A 1 96 ? 11.037 21.156 20.080 1.00 72.75 96 PHE A N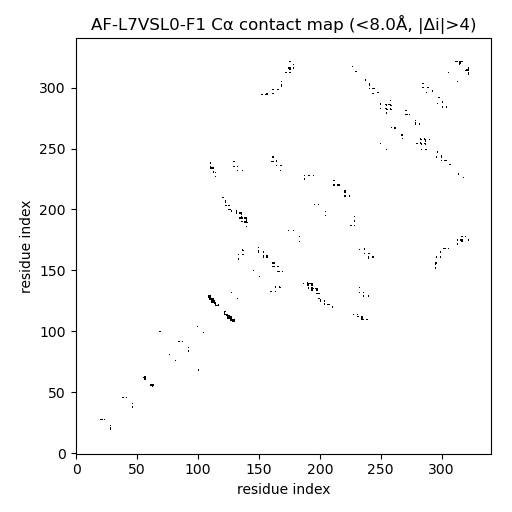 1
ATOM 789 C CA . PHE A 1 96 ? 11.291 20.027 19.186 1.00 72.75 96 PHE A CA 1
ATOM 790 C C . PHE A 1 96 ? 10.015 19.210 18.954 1.00 72.75 96 PHE A C 1
ATOM 792 O O . PHE A 1 96 ? 9.597 19.031 17.812 1.00 72.75 96 PHE A O 1
ATOM 799 N N . ALA A 1 97 ? 9.320 18.830 20.032 1.00 70.25 97 ALA A N 1
ATOM 800 C CA . ALA A 1 97 ? 8.032 18.147 19.946 1.00 70.25 97 ALA A CA 1
ATOM 801 C C . ALA A 1 97 ? 6.969 19.015 19.246 1.00 70.25 97 ALA A C 1
ATOM 803 O O . ALA A 1 97 ? 6.287 18.555 18.334 1.00 70.25 97 ALA A O 1
ATOM 804 N N . ARG A 1 98 ? 6.847 20.301 19.609 1.00 67.50 98 ARG A N 1
ATOM 805 C CA . ARG A 1 98 ? 5.839 21.211 19.033 1.00 67.50 98 ARG A CA 1
ATOM 806 C C . ARG A 1 98 ? 6.073 21.489 17.546 1.00 67.50 98 ARG A C 1
ATOM 808 O O . ARG A 1 98 ? 5.104 21.504 16.793 1.00 67.50 98 ARG A O 1
ATOM 815 N N . ALA A 1 99 ? 7.322 21.690 17.125 1.00 66.94 99 ALA A N 1
ATOM 816 C CA . ALA A 1 99 ? 7.672 21.912 15.722 1.00 66.94 99 ALA A CA 1
ATOM 817 C C . ALA A 1 99 ? 7.273 20.716 14.848 1.00 66.94 99 ALA A C 1
ATOM 819 O O . ALA A 1 99 ? 6.790 20.903 13.735 1.00 66.94 99 ALA A O 1
ATOM 820 N N . ARG A 1 100 ? 7.410 19.495 15.375 1.00 60.59 100 ARG A N 1
ATOM 821 C CA . ARG A 1 100 ? 7.060 18.267 14.658 1.00 60.59 100 ARG A CA 1
ATOM 822 C C . ARG A 1 100 ? 5.562 17.950 14.698 1.00 60.59 100 ARG A C 1
ATOM 824 O O . ARG A 1 100 ? 5.038 17.490 13.698 1.00 60.59 100 ARG A O 1
ATOM 831 N N . ILE A 1 101 ? 4.864 18.245 15.800 1.00 58.75 101 ILE A N 1
ATOM 832 C CA . ILE A 1 101 ? 3.397 18.088 15.916 1.00 58.75 101 ILE A CA 1
ATOM 833 C C . ILE A 1 101 ? 2.655 19.058 14.980 1.00 58.75 101 ILE A C 1
ATOM 835 O O . ILE A 1 101 ? 1.601 18.726 14.447 1.00 58.75 101 ILE A O 1
ATOM 839 N N . GLN A 1 102 ? 3.199 20.262 14.768 1.00 52.69 102 GLN A N 1
ATOM 840 C CA . GLN A 1 102 ? 2.631 21.264 13.854 1.00 52.69 102 GLN A CA 1
ATOM 841 C C . GLN A 1 102 ? 3.039 21.058 12.390 1.00 52.69 102 GLN A C 1
ATOM 843 O O . GLN A 1 102 ? 2.428 21.648 11.498 1.00 52.69 102 GLN A O 1
ATOM 848 N N . GLN A 1 103 ? 4.034 20.211 12.126 1.00 48.56 103 GLN A N 1
ATOM 849 C CA . GLN A 1 103 ? 4.266 19.681 10.791 1.00 48.56 103 GLN A CA 1
ATOM 850 C C . GLN A 1 103 ? 3.281 18.525 10.573 1.00 48.56 103 GLN A C 1
ATOM 852 O O . GLN A 1 103 ? 3.370 17.522 11.278 1.00 48.56 103 GLN A O 1
ATOM 857 N N . PRO A 1 104 ? 2.339 18.606 9.613 1.00 40.53 104 PRO A N 1
ATOM 858 C CA . PRO A 1 104 ? 1.610 17.419 9.194 1.00 40.53 104 PRO A CA 1
ATOM 859 C C . PRO A 1 104 ? 2.661 16.434 8.695 1.00 40.53 104 PRO A C 1
ATOM 861 O O . PRO A 1 104 ? 3.282 16.687 7.667 1.00 40.53 104 PRO A O 1
ATOM 864 N N . SER A 1 105 ? 2.903 15.384 9.479 1.00 41.59 105 SER A N 1
ATOM 865 C CA . SER A 1 105 ? 3.964 14.394 9.302 1.00 41.59 105 SER A CA 1
ATOM 866 C C . SER A 1 105 ? 4.311 14.190 7.826 1.00 41.59 105 SER A C 1
ATOM 868 O O . SER A 1 105 ? 3.542 13.565 7.088 1.00 41.59 105 SER A O 1
ATOM 870 N N . GLU A 1 106 ? 5.464 14.702 7.391 1.00 42.16 106 GLU A N 1
ATOM 871 C CA . GLU A 1 106 ? 6.039 14.346 6.089 1.00 42.16 106 GLU A CA 1
ATOM 872 C C . GLU A 1 106 ? 6.198 12.820 6.004 1.00 42.16 106 GLU A C 1
ATOM 874 O O . GLU A 1 106 ? 5.899 12.221 4.979 1.00 42.16 106 GLU A O 1
ATOM 879 N N . THR A 1 107 ? 6.459 12.154 7.132 1.00 43.00 107 THR A N 1
ATOM 880 C CA . THR A 1 107 ? 6.466 10.690 7.281 1.00 43.00 107 THR A CA 1
ATOM 881 C C . THR A 1 107 ? 5.122 9.991 7.023 1.00 43.00 107 THR A C 1
ATOM 883 O O . THR A 1 107 ? 5.124 8.798 6.748 1.00 43.00 107 THR A O 1
ATOM 886 N N . ALA A 1 108 ? 3.971 10.682 7.037 1.00 47.59 108 ALA A N 1
ATOM 887 C CA . ALA A 1 108 ? 2.692 10.097 6.589 1.00 47.59 108 ALA A CA 1
ATOM 888 C C . ALA A 1 108 ? 2.400 10.328 5.096 1.00 47.59 108 ALA A C 1
ATOM 890 O O . ALA A 1 108 ? 1.392 9.829 4.580 1.00 47.59 108 ALA A O 1
ATOM 891 N N . ARG A 1 109 ? 3.242 11.112 4.412 1.00 56.66 109 ARG A N 1
ATOM 892 C CA . ARG A 1 109 ? 3.151 11.397 2.973 1.00 56.66 109 ARG A CA 1
ATOM 893 C C . ARG A 1 109 ? 4.281 10.759 2.171 1.00 56.66 109 ARG A C 1
ATOM 895 O O . ARG A 1 109 ? 4.119 10.642 0.959 1.00 56.66 109 ARG A O 1
ATOM 902 N N . THR A 1 110 ? 5.354 10.334 2.833 1.00 69.69 110 THR A N 1
ATOM 903 C CA . THR A 1 110 ? 6.501 9.672 2.216 1.00 69.69 110 THR A CA 1
ATOM 904 C C . THR A 1 110 ? 6.383 8.153 2.336 1.00 69.69 110 THR A C 1
ATOM 906 O O . THR A 1 110 ? 6.385 7.584 3.423 1.00 69.69 110 THR A O 1
ATOM 909 N N . ILE A 1 111 ? 6.264 7.497 1.193 1.00 79.44 111 ILE A N 1
ATOM 910 C CA . ILE A 1 111 ? 6.390 6.064 0.975 1.00 79.44 111 ILE A CA 1
ATOM 911 C C . ILE A 1 111 ? 7.877 5.742 0.901 1.00 79.44 111 ILE A C 1
ATOM 913 O O . ILE A 1 111 ? 8.574 6.243 0.023 1.00 79.44 111 ILE A O 1
ATOM 917 N N . VAL A 1 112 ? 8.347 4.894 1.811 1.00 80.50 112 VAL A N 1
ATOM 918 C CA . VAL A 1 112 ? 9.696 4.326 1.749 1.00 80.50 112 VAL A CA 1
ATOM 919 C C . VAL A 1 112 ? 9.615 2.996 1.012 1.00 80.50 112 VAL A C 1
ATOM 921 O O . VAL A 1 112 ? 8.795 2.137 1.354 1.00 80.50 112 VAL A O 1
ATOM 924 N N . VAL A 1 113 ? 10.433 2.857 -0.026 1.00 80.44 113 VAL A N 1
ATOM 925 C CA . VAL A 1 113 ? 10.584 1.637 -0.812 1.00 80.44 113 VAL A CA 1
ATOM 926 C C . VAL A 1 113 ? 11.978 1.080 -0.563 1.00 80.44 113 VAL A C 1
ATOM 928 O O . VAL A 1 113 ? 12.971 1.631 -1.041 1.00 80.44 113 VAL A O 1
ATOM 931 N N . ASP A 1 114 ? 12.033 -0.027 0.170 1.00 77.56 114 ASP A N 1
ATOM 932 C CA . ASP A 1 114 ? 13.267 -0.766 0.409 1.00 77.56 114 ASP A CA 1
ATOM 933 C C . ASP A 1 114 ? 13.494 -1.800 -0.694 1.00 77.56 114 ASP A C 1
ATOM 935 O O . ASP A 1 114 ? 12.592 -2.557 -1.073 1.00 77.56 114 ASP A O 1
ATOM 939 N N . PHE A 1 115 ? 14.723 -1.861 -1.198 1.00 75.62 115 PHE A N 1
ATOM 940 C CA . PHE A 1 115 ? 15.124 -2.819 -2.220 1.00 75.62 115 PHE A CA 1
ATOM 941 C C . PHE A 1 115 ? 15.931 -3.949 -1.584 1.00 75.62 115 PHE A C 1
ATOM 943 O O . PHE A 1 115 ? 16.769 -3.729 -0.717 1.00 75.62 115 PHE A O 1
ATOM 950 N N . ALA A 1 116 ? 15.674 -5.186 -2.009 1.00 66.12 116 ALA A N 1
ATOM 951 C CA . ALA A 1 116 ? 16.404 -6.335 -1.488 1.00 66.12 116 ALA A CA 1
ATOM 952 C C . ALA A 1 116 ? 17.850 -6.354 -2.011 1.00 66.12 116 ALA A C 1
ATOM 954 O O . ALA A 1 116 ? 18.059 -6.314 -3.226 1.00 66.12 116 ALA A O 1
ATOM 955 N N . ASP A 1 117 ? 18.817 -6.537 -1.110 1.00 59.84 117 ASP A N 1
ATOM 956 C CA . ASP A 1 117 ? 20.233 -6.676 -1.456 1.00 59.84 117 ASP A CA 1
ATOM 957 C C . ASP A 1 117 ? 20.478 -7.922 -2.310 1.00 59.84 117 ASP A C 1
ATOM 959 O O . ASP A 1 117 ? 20.285 -9.061 -1.875 1.00 59.84 117 ASP A O 1
ATOM 963 N N . TRP A 1 118 ? 20.906 -7.710 -3.554 1.00 53.62 118 TRP A N 1
ATOM 964 C CA . TRP A 1 118 ? 21.279 -8.772 -4.487 1.00 53.62 118 TRP A CA 1
ATOM 965 C C . TRP A 1 118 ? 22.717 -8.549 -4.961 1.00 53.62 118 TRP A C 1
ATOM 967 O O . TRP A 1 118 ? 22.969 -7.977 -6.020 1.00 53.62 118 TRP A O 1
ATOM 977 N N . GLY A 1 119 ? 23.677 -9.011 -4.158 1.00 56.50 119 GLY A N 1
ATOM 978 C CA . GLY A 1 119 ? 25.100 -8.937 -4.496 1.00 56.50 119 GLY A CA 1
ATOM 979 C C . GLY A 1 119 ? 25.631 -7.498 -4.537 1.00 56.50 119 GLY A C 1
ATOM 980 O O . GLY A 1 119 ? 25.451 -6.748 -3.588 1.00 56.50 119 GLY A O 1
ATOM 981 N N . GLN A 1 120 ? 26.323 -7.123 -5.621 1.00 49.84 120 GLN A N 1
ATOM 982 C CA . GLN A 1 120 ? 27.030 -5.832 -5.747 1.00 49.84 120 GLN A CA 1
ATOM 983 C C . GLN A 1 120 ? 26.142 -4.643 -6.168 1.00 49.84 120 GLN A C 1
ATOM 985 O O . GLN A 1 120 ? 26.624 -3.516 -6.216 1.00 49.84 120 GLN A O 1
ATOM 990 N N . THR A 1 121 ? 24.862 -4.866 -6.481 1.00 57.84 121 THR A N 1
ATOM 991 C CA . THR A 1 121 ? 23.927 -3.826 -6.949 1.00 57.84 121 THR A CA 1
ATOM 992 C C . THR A 1 121 ? 22.822 -3.607 -5.919 1.00 57.84 121 THR A C 1
ATOM 994 O O . THR A 1 121 ? 21.714 -4.126 -6.071 1.00 57.84 121 THR A O 1
ATOM 997 N N . SER A 1 122 ? 23.141 -2.875 -4.850 1.00 66.44 122 SER A N 1
ATOM 998 C CA . SER A 1 122 ? 22.165 -2.421 -3.853 1.00 66.44 122 SER A CA 1
ATOM 999 C C . SER A 1 122 ? 21.734 -0.987 -4.169 1.00 66.44 122 SER A C 1
ATOM 1001 O O . SER A 1 122 ? 22.572 -0.096 -4.346 1.00 66.44 122 SER A O 1
ATOM 1003 N N . LEU A 1 123 ? 20.424 -0.780 -4.295 1.00 75.44 123 LEU A N 1
ATOM 1004 C CA . LEU A 1 123 ? 19.825 0.546 -4.422 1.00 75.44 123 LEU A CA 1
ATOM 1005 C C . LEU A 1 123 ? 19.555 1.091 -3.026 1.00 75.44 123 LEU A C 1
ATOM 1007 O O . LEU A 1 123 ? 19.058 0.370 -2.164 1.00 75.44 123 LEU A O 1
ATOM 1011 N N . GLN A 1 124 ? 19.835 2.376 -2.826 1.00 79.88 124 GLN A N 1
ATOM 1012 C CA . GLN A 1 124 ? 19.401 3.046 -1.604 1.00 79.88 124 GLN A CA 1
ATOM 1013 C C . GLN A 1 124 ? 17.862 3.040 -1.508 1.00 79.88 124 GLN A C 1
ATOM 1015 O O . GLN A 1 124 ? 17.194 3.015 -2.552 1.00 79.88 124 GLN A O 1
ATOM 1020 N N . PRO A 1 125 ? 17.292 3.077 -0.288 1.00 82.69 125 PRO A N 1
ATOM 1021 C CA . PRO A 1 125 ? 15.854 3.217 -0.103 1.00 82.69 125 PRO A CA 1
ATOM 1022 C C . PRO A 1 125 ? 15.317 4.431 -0.859 1.00 82.69 125 PRO A C 1
ATOM 1024 O O . PRO A 1 125 ? 15.862 5.533 -0.760 1.00 82.69 125 PRO A O 1
ATOM 1027 N N . LEU A 1 126 ? 14.246 4.224 -1.619 1.00 82.69 126 LEU A N 1
ATOM 1028 C CA . LEU A 1 126 ? 13.612 5.283 -2.393 1.00 82.69 126 LEU A CA 1
ATOM 1029 C C . LEU A 1 126 ? 12.482 5.908 -1.581 1.00 82.69 126 LEU A C 1
ATOM 1031 O O . LEU A 1 126 ? 11.612 5.208 -1.064 1.00 82.69 126 LEU A O 1
ATOM 1035 N N . HIS A 1 127 ? 12.480 7.234 -1.515 1.00 84.69 127 HIS A N 1
ATOM 1036 C CA . HIS A 1 127 ? 11.462 8.010 -0.825 1.00 84.69 127 HIS A CA 1
ATOM 1037 C C . HIS A 1 127 ? 10.535 8.646 -1.858 1.00 84.69 127 HIS A C 1
ATOM 1039 O O . HIS A 1 127 ? 10.981 9.427 -2.693 1.00 84.69 127 HIS A O 1
ATOM 1045 N N . LEU A 1 128 ? 9.249 8.305 -1.804 1.00 84.94 128 LEU A N 1
ATOM 1046 C CA . LEU A 1 128 ? 8.235 8.796 -2.734 1.00 84.94 128 LEU A CA 1
ATOM 1047 C C . LEU A 1 128 ? 7.112 9.489 -1.992 1.00 84.94 128 LEU A C 1
ATOM 1049 O O . LEU A 1 128 ? 6.587 8.977 -1.016 1.00 84.94 128 LEU A O 1
ATOM 1053 N N . THR A 1 129 ? 6.643 10.605 -2.502 1.00 87.31 129 THR A N 1
ATOM 1054 C CA . THR A 1 129 ? 5.376 11.190 -2.092 1.00 87.31 129 THR A CA 1
ATOM 1055 C C . THR A 1 129 ? 4.196 10.399 -2.667 1.00 87.31 129 THR A C 1
ATOM 1057 O O . THR A 1 129 ? 4.305 9.660 -3.653 1.00 87.31 129 THR A O 1
ATOM 1060 N N . ILE A 1 130 ? 3.016 10.584 -2.070 1.00 84.25 130 ILE A N 1
ATOM 1061 C CA . ILE A 1 130 ? 1.757 10.043 -2.609 1.00 84.25 130 ILE A CA 1
ATOM 1062 C C . ILE A 1 130 ? 1.499 10.531 -4.041 1.00 84.25 130 ILE A C 1
ATOM 1064 O O . ILE A 1 130 ? 1.026 9.755 -4.873 1.00 84.25 130 ILE A O 1
ATOM 1068 N N . ASP A 1 131 ? 1.798 11.796 -4.340 1.00 86.50 131 ASP A N 1
ATOM 1069 C CA . ASP A 1 131 ? 1.570 12.354 -5.674 1.00 86.50 131 ASP A CA 1
ATOM 1070 C C . ASP A 1 131 ? 2.526 11.756 -6.710 1.00 86.50 131 ASP A C 1
ATOM 1072 O O . ASP A 1 131 ? 2.067 11.386 -7.791 1.00 86.50 131 ASP A O 1
ATOM 1076 N N . GLU A 1 132 ? 3.801 11.550 -6.367 1.00 89.50 132 GLU A N 1
ATOM 1077 C CA . GLU A 1 132 ? 4.754 10.850 -7.240 1.00 89.50 132 GLU A CA 1
ATOM 1078 C C . GLU A 1 132 ? 4.291 9.421 -7.524 1.00 89.50 132 GLU A C 1
ATOM 1080 O O . GLU A 1 132 ? 4.239 9.010 -8.679 1.00 89.50 132 GLU A O 1
ATOM 1085 N N . CYS A 1 133 ? 3.843 8.680 -6.507 1.00 90.06 133 CYS A N 1
ATOM 1086 C CA . CYS A 1 133 ? 3.314 7.328 -6.709 1.00 90.06 133 CYS A CA 1
ATOM 1087 C C . CYS A 1 133 ? 2.110 7.305 -7.657 1.00 90.06 133 CYS A C 1
ATOM 1089 O O . CYS A 1 133 ? 2.006 6.439 -8.526 1.00 90.06 133 CYS A O 1
ATOM 1091 N N . ARG A 1 134 ? 1.196 8.268 -7.515 1.00 91.06 134 ARG A N 1
ATOM 1092 C CA . ARG A 1 134 ? 0.027 8.385 -8.395 1.00 91.06 134 ARG A CA 1
ATOM 1093 C C . ARG A 1 134 ? 0.426 8.716 -9.831 1.00 91.06 134 ARG A C 1
ATOM 1095 O O . ARG A 1 134 ? -0.127 8.121 -10.754 1.00 91.06 134 ARG A O 1
ATOM 1102 N N . GLN A 1 135 ? 1.369 9.639 -10.017 1.00 91.19 135 GLN A N 1
ATOM 1103 C CA . GLN A 1 135 ? 1.872 10.006 -11.341 1.00 91.19 135 GLN A CA 1
ATOM 1104 C C . GLN A 1 135 ? 2.593 8.830 -12.002 1.00 91.19 135 GLN A C 1
ATOM 1106 O O . GLN A 1 135 ? 2.279 8.509 -13.142 1.00 91.19 135 GLN A O 1
ATOM 1111 N N . ILE A 1 136 ? 3.441 8.106 -11.264 1.00 93.19 136 ILE A N 1
ATOM 1112 C CA . ILE A 1 136 ? 4.112 6.888 -11.740 1.00 93.19 136 ILE A CA 1
ATOM 1113 C C . ILE A 1 136 ? 3.089 5.858 -12.243 1.00 93.19 136 ILE A C 1
ATOM 1115 O O . ILE A 1 136 ? 3.223 5.347 -13.357 1.00 93.19 136 ILE A O 1
ATOM 1119 N N . ILE A 1 137 ? 2.041 5.571 -11.459 1.00 92.94 137 ILE A N 1
ATOM 1120 C CA . ILE A 1 137 ? 0.993 4.617 -11.857 1.00 92.94 137 ILE A CA 1
ATOM 1121 C C . ILE A 1 137 ? 0.266 5.108 -13.114 1.00 92.94 137 ILE A C 1
ATOM 1123 O O . ILE A 1 137 ? 0.133 4.354 -14.078 1.00 92.94 137 ILE A O 1
ATOM 1127 N N . SER A 1 138 ? -0.175 6.367 -13.127 1.00 91.06 138 SER A N 1
ATOM 1128 C CA . SER A 1 138 ? -0.917 6.947 -14.250 1.00 91.06 138 SER A CA 1
ATOM 1129 C C . SER A 1 138 ? -0.093 6.971 -15.541 1.00 91.06 138 SER A C 1
ATOM 1131 O O . SER A 1 138 ? -0.572 6.547 -16.592 1.00 91.06 138 SER A O 1
ATOM 1133 N N . ASP A 1 139 ? 1.156 7.426 -15.473 1.00 92.25 139 ASP A N 1
ATOM 1134 C CA . ASP A 1 139 ? 2.025 7.575 -16.640 1.00 92.25 139 ASP A CA 1
ATOM 1135 C C . ASP A 1 139 ? 2.490 6.233 -17.194 1.00 92.25 139 ASP A C 1
ATOM 1137 O O . ASP A 1 139 ? 2.601 6.084 -18.410 1.00 92.25 139 ASP A O 1
ATOM 1141 N N . SER A 1 140 ? 2.648 5.217 -16.339 1.00 91.62 140 SER A N 1
ATOM 1142 C CA . SER A 1 140 ? 2.939 3.856 -16.802 1.00 91.62 140 SER A CA 1
ATOM 1143 C C . SER A 1 140 ? 1.825 3.264 -17.680 1.00 91.62 140 SER A C 1
ATOM 1145 O O . SER A 1 140 ? 2.053 2.299 -18.415 1.00 91.62 140 SER A O 1
ATOM 1147 N N . LEU A 1 141 ? 0.617 3.837 -17.622 1.00 89.81 141 LEU A N 1
ATOM 1148 C CA . LEU A 1 141 ? -0.581 3.366 -18.315 1.00 89.81 141 LEU A CA 1
ATOM 1149 C C . LEU A 1 141 ? -1.116 4.350 -19.363 1.00 89.81 141 LEU A C 1
ATOM 1151 O O . LEU A 1 141 ? -2.150 4.063 -19.964 1.00 89.81 141 LEU A O 1
ATOM 1155 N N . ARG A 1 142 ? -0.425 5.471 -19.617 1.00 83.69 142 ARG A N 1
ATOM 1156 C CA . ARG A 1 142 ? -0.907 6.571 -20.477 1.00 83.69 142 ARG A CA 1
ATOM 1157 C C . ARG A 1 142 ? -1.347 6.114 -21.876 1.00 83.69 142 ARG A C 1
ATOM 1159 O O . ARG A 1 142 ? -2.362 6.586 -22.373 1.00 83.69 142 ARG A O 1
ATOM 1166 N N . ASP A 1 143 ? -0.642 5.139 -22.447 1.00 82.88 143 ASP A N 1
ATOM 1167 C CA . ASP A 1 143 ? -0.917 4.571 -23.779 1.00 82.88 143 ASP A CA 1
ATOM 1168 C C . ASP A 1 143 ? -1.394 3.114 -23.711 1.00 82.88 143 ASP A C 1
ATOM 1170 O O . ASP A 1 143 ? -1.142 2.304 -24.607 1.00 82.88 143 ASP A O 1
ATOM 1174 N N . THR A 1 144 ? -1.992 2.722 -22.591 1.00 84.94 144 THR A N 1
ATOM 1175 C CA . THR A 1 144 ? -2.498 1.368 -22.388 1.00 84.94 144 THR A CA 1
ATOM 1176 C C . THR A 1 144 ? -4.021 1.385 -22.487 1.00 84.94 144 THR A C 1
ATOM 1178 O O . THR A 1 144 ? -4.687 2.181 -21.832 1.00 84.94 144 THR A O 1
ATOM 1181 N N . LEU A 1 145 ? -4.591 0.493 -23.305 1.00 85.94 145 LEU A N 1
ATOM 1182 C CA . LEU A 1 145 ? -6.042 0.376 -23.449 1.00 85.94 145 LEU A CA 1
ATOM 1183 C C . LEU A 1 145 ? -6.658 -0.147 -22.140 1.00 85.94 145 LEU A C 1
ATOM 1185 O O . LEU A 1 145 ? -6.570 -1.336 -21.831 1.00 85.94 145 LEU A O 1
ATOM 1189 N N . ILE A 1 146 ? -7.277 0.748 -21.372 1.00 87.56 146 ILE A N 1
ATOM 1190 C CA . ILE A 1 146 ? -7.984 0.402 -20.137 1.00 87.56 146 ILE A CA 1
ATOM 1191 C C . ILE A 1 146 ? -9.382 -0.136 -20.501 1.00 87.56 146 ILE A C 1
ATOM 1193 O O . ILE A 1 146 ? -10.109 0.533 -21.243 1.00 87.56 146 ILE A O 1
ATOM 1197 N N . PRO A 1 147 ? -9.793 -1.317 -19.995 1.00 91.44 147 PRO A N 1
ATOM 1198 C CA . PRO A 1 147 ? -11.134 -1.853 -20.223 1.00 91.44 147 PRO A CA 1
ATOM 1199 C C . PRO A 1 147 ? -12.234 -0.884 -19.772 1.00 91.44 147 PRO A C 1
ATOM 1201 O O . PRO A 1 147 ? -12.085 -0.181 -18.768 1.00 91.44 147 PRO A O 1
ATOM 1204 N N . ARG A 1 148 ? -13.368 -0.870 -20.486 1.00 89.31 148 ARG A N 1
ATOM 1205 C CA . ARG A 1 148 ? -14.486 0.052 -20.208 1.00 89.31 148 ARG A CA 1
ATOM 1206 C C . ARG A 1 148 ? -15.042 -0.120 -18.797 1.00 89.31 148 ARG A C 1
ATOM 1208 O O . ARG A 1 148 ? -15.480 0.852 -18.191 1.00 89.31 148 ARG A O 1
ATOM 1215 N N . GLU A 1 149 ? -14.994 -1.336 -18.269 1.00 90.19 149 GLU A N 1
ATOM 1216 C CA . GLU A 1 149 ? -15.424 -1.670 -16.915 1.00 90.19 149 GLU A CA 1
ATOM 1217 C C . GLU A 1 149 ? -14.577 -0.926 -15.877 1.00 90.19 149 GLU A C 1
ATOM 1219 O O . GLU A 1 149 ? -15.122 -0.310 -14.965 1.00 90.19 149 GLU A O 1
ATOM 1224 N N . ILE A 1 150 ? -13.252 -0.923 -16.056 1.00 91.75 150 ILE A N 1
ATOM 1225 C CA . ILE A 1 150 ? -12.312 -0.232 -15.165 1.00 91.75 150 ILE A CA 1
ATOM 1226 C C . ILE A 1 150 ? -12.460 1.284 -15.304 1.00 91.75 150 ILE A C 1
ATOM 1228 O O . ILE A 1 150 ? -12.524 1.988 -14.298 1.00 91.75 150 ILE A O 1
ATOM 1232 N N . ALA A 1 151 ? -12.591 1.793 -16.532 1.00 89.31 151 ALA A N 1
ATOM 1233 C CA . ALA A 1 151 ? -12.842 3.215 -16.771 1.00 89.31 151 ALA A CA 1
ATOM 1234 C C . ALA A 1 151 ? -14.127 3.697 -16.069 1.00 89.31 151 ALA A C 1
ATOM 1236 O O . ALA A 1 151 ? -14.097 4.680 -15.329 1.00 89.31 151 ALA A O 1
ATOM 1237 N N . GLY A 1 152 ? -15.224 2.945 -16.203 1.00 87.75 152 GLY A N 1
ATOM 1238 C CA . GLY A 1 152 ? -16.497 3.258 -15.552 1.00 87.75 152 GLY A CA 1
ATOM 1239 C C . GLY A 1 152 ? -16.488 3.088 -14.027 1.00 87.75 152 GLY A C 1
ATOM 1240 O O . GLY A 1 152 ? -17.331 3.666 -13.340 1.00 87.75 152 GLY A O 1
ATOM 1241 N N . GLU A 1 153 ? -15.565 2.305 -13.461 1.00 89.50 153 GLU A N 1
ATOM 1242 C CA . GLU A 1 153 ? -15.318 2.288 -12.014 1.00 89.50 153 GLU A CA 1
ATOM 1243 C C . GLU A 1 153 ? -14.589 3.553 -11.557 1.00 89.50 153 GLU A C 1
ATOM 1245 O O . GLU A 1 153 ? -15.008 4.171 -10.579 1.00 89.50 153 GLU A O 1
ATOM 1250 N N . MET A 1 154 ? -13.552 3.981 -12.281 1.00 90.12 154 MET A N 1
ATOM 1251 C CA . MET A 1 154 ? -12.779 5.179 -11.937 1.00 90.12 154 MET A CA 1
ATOM 1252 C C . MET A 1 154 ? -13.603 6.467 -11.979 1.00 90.12 154 MET A C 1
ATOM 1254 O O . MET A 1 154 ? -13.402 7.344 -11.137 1.00 90.12 154 MET A O 1
ATOM 1258 N N . GLU A 1 155 ? -14.541 6.582 -12.922 1.00 90.19 155 GLU A N 1
ATOM 1259 C CA . GLU A 1 155 ? -15.459 7.727 -13.023 1.00 90.19 155 GLU A CA 1
ATOM 1260 C C . GLU A 1 155 ? -16.330 7.895 -11.771 1.00 90.19 155 GLU A C 1
ATOM 1262 O O . GLU A 1 155 ? -16.690 9.012 -11.404 1.00 90.19 155 GLU A O 1
ATOM 1267 N N . LYS A 1 156 ? -16.638 6.789 -11.084 1.00 87.75 156 LYS A N 1
ATOM 1268 C CA . LYS A 1 156 ? -17.456 6.783 -9.862 1.00 87.75 156 LYS A CA 1
ATOM 1269 C C . LYS A 1 156 ? -16.654 7.122 -8.608 1.00 87.75 156 LYS A C 1
ATOM 1271 O O . LYS A 1 156 ? -17.256 7.347 -7.563 1.00 87.75 156 LYS A O 1
ATOM 1276 N N . LEU A 1 157 ? -15.323 7.125 -8.692 1.00 89.50 157 LEU A N 1
ATOM 1277 C CA . LEU A 1 157 ? -14.442 7.413 -7.565 1.00 89.50 157 LEU A CA 1
ATOM 1278 C C . LEU A 1 157 ? -14.190 8.912 -7.452 1.00 89.50 157 LEU A C 1
ATOM 1280 O O . LEU A 1 157 ? -13.865 9.593 -8.430 1.00 89.50 157 LEU A O 1
ATOM 1284 N N . THR A 1 158 ? -14.297 9.412 -6.227 1.00 85.31 158 THR A N 1
ATOM 1285 C CA . THR A 1 158 ? -14.133 10.834 -5.915 1.00 85.31 158 THR A CA 1
ATOM 1286 C C . THR A 1 158 ? -12.668 11.251 -5.829 1.00 85.31 158 THR A C 1
ATOM 1288 O O . THR A 1 158 ? -12.299 12.293 -6.375 1.00 85.31 158 THR A O 1
ATOM 1291 N N . LEU A 1 159 ? -11.814 10.444 -5.188 1.00 85.81 159 LEU A N 1
ATOM 1292 C CA . LEU A 1 159 ? -10.414 10.803 -4.975 1.00 85.81 159 LEU A CA 1
ATOM 1293 C C . LEU A 1 159 ? -9.480 10.268 -6.073 1.00 85.81 159 LEU A C 1
ATOM 1295 O O . LEU A 1 159 ? -9.588 9.110 -6.484 1.00 85.81 159 LEU A O 1
ATOM 1299 N N . PRO A 1 160 ? -8.480 11.061 -6.494 1.00 86.38 160 PRO A N 1
ATOM 1300 C CA . PRO A 1 160 ? -7.431 10.597 -7.402 1.00 86.38 160 PRO A CA 1
ATOM 1301 C C . PRO A 1 160 ? -6.578 9.436 -6.859 1.00 86.38 160 PRO A C 1
ATOM 1303 O O . PRO A 1 160 ? -6.078 8.626 -7.642 1.00 86.38 160 PRO A O 1
ATOM 1306 N N . GLU A 1 161 ? -6.409 9.347 -5.533 1.00 88.75 161 GLU A N 1
ATOM 1307 C CA . GLU A 1 161 ? -5.744 8.218 -4.858 1.00 88.75 161 GLU A CA 1
ATOM 1308 C C . GLU A 1 161 ? -6.473 6.899 -5.161 1.00 88.75 161 GLU A C 1
ATOM 1310 O O . GLU A 1 161 ? -5.847 5.923 -5.573 1.00 88.75 161 GLU A O 1
ATOM 1315 N N . ASP A 1 162 ? -7.805 6.904 -5.061 1.00 91.25 162 ASP A N 1
ATOM 1316 C CA . ASP A 1 162 ? -8.651 5.726 -5.276 1.00 91.25 162 ASP A CA 1
ATOM 1317 C C . ASP A 1 162 ? -8.617 5.277 -6.750 1.00 91.25 162 ASP A C 1
ATOM 1319 O O . ASP A 1 162 ? -8.556 4.084 -7.061 1.00 91.25 162 ASP A O 1
ATOM 1323 N N . ARG A 1 163 ? -8.579 6.233 -7.688 1.00 92.75 163 ARG A N 1
ATOM 1324 C CA . ARG A 1 163 ? -8.414 5.939 -9.124 1.00 92.75 163 ARG A CA 1
ATOM 1325 C C . ARG A 1 163 ? -7.057 5.298 -9.414 1.00 92.75 163 ARG A C 1
ATOM 1327 O O . ARG A 1 163 ? -6.989 4.301 -10.125 1.00 92.75 163 ARG A O 1
ATOM 1334 N N . SER A 1 164 ? -5.991 5.822 -8.809 1.00 94.44 164 SER A N 1
ATOM 1335 C CA . SER A 1 164 ? -4.634 5.278 -8.968 1.00 94.44 164 SER A CA 1
ATOM 1336 C C . SER A 1 164 ? -4.520 3.875 -8.365 1.00 94.44 164 SER A C 1
ATOM 1338 O O . SER A 1 164 ? -3.934 2.983 -8.973 1.00 94.44 164 SER A O 1
ATOM 1340 N N . LEU A 1 165 ? -5.157 3.639 -7.214 1.00 94.62 165 LEU A N 1
ATOM 1341 C CA . LEU A 1 165 ? -5.261 2.306 -6.622 1.00 94.62 165 LEU A CA 1
ATOM 1342 C C . LEU A 1 165 ? -5.999 1.331 -7.551 1.00 94.62 165 LEU A C 1
ATOM 1344 O O . LEU A 1 165 ? -5.533 0.215 -7.757 1.00 94.62 165 LEU A O 1
ATOM 1348 N N . THR A 1 166 ? -7.110 1.759 -8.155 1.00 95.06 166 THR A N 1
ATOM 1349 C CA . THR A 1 166 ? -7.877 0.949 -9.120 1.00 95.06 166 THR A CA 1
ATOM 1350 C C . THR A 1 166 ? -7.011 0.524 -10.306 1.00 95.06 166 THR A C 1
ATOM 1352 O O . THR A 1 166 ? -6.991 -0.654 -10.664 1.00 95.06 166 THR A O 1
ATOM 1355 N N . LEU A 1 167 ? -6.255 1.465 -10.881 1.00 94.62 167 LEU A N 1
ATOM 1356 C CA . LEU A 1 167 ? -5.332 1.200 -11.985 1.00 94.62 167 LEU A CA 1
ATOM 1357 C C . LEU A 1 167 ? -4.227 0.218 -11.597 1.00 94.62 167 LEU A C 1
ATOM 1359 O O . LEU A 1 167 ? -3.937 -0.705 -12.356 1.00 94.62 167 LEU A O 1
ATOM 1363 N N . SER A 1 168 ? -3.641 0.386 -10.411 1.00 94.06 168 SER A N 1
ATOM 1364 C CA . SER A 1 168 ? -2.579 -0.503 -9.946 1.00 94.06 168 SER A CA 1
ATOM 1365 C C . SER A 1 168 ? -3.084 -1.929 -9.700 1.00 94.06 168 SER A C 1
ATOM 1367 O O . SER A 1 168 ? -2.480 -2.895 -10.162 1.00 94.06 168 SER A O 1
ATOM 1369 N N . LEU A 1 169 ? -4.245 -2.080 -9.052 1.00 93.44 169 LEU A N 1
ATOM 1370 C CA . LEU A 1 169 ? -4.871 -3.389 -8.835 1.00 93.44 169 LEU A CA 1
ATOM 1371 C C . LEU A 1 169 ? -5.209 -4.084 -10.158 1.00 93.44 169 LEU A C 1
ATOM 1373 O O . LEU A 1 169 ? -4.984 -5.285 -10.304 1.00 93.44 169 LEU A O 1
ATOM 1377 N N . TRP A 1 170 ? -5.716 -3.330 -11.135 1.00 92.69 170 TRP A N 1
ATOM 1378 C CA . TRP A 1 170 ? -5.960 -3.850 -12.475 1.00 92.69 170 TRP A CA 1
ATOM 1379 C C . TRP A 1 170 ? -4.666 -4.291 -13.171 1.00 92.69 170 TRP A C 1
ATOM 1381 O O . TRP A 1 170 ? -4.645 -5.354 -13.788 1.00 92.69 170 TRP A O 1
ATOM 1391 N N . LEU A 1 171 ? -3.578 -3.525 -13.043 1.00 89.81 171 LEU A N 1
ATOM 1392 C CA . LEU A 1 171 ? -2.283 -3.878 -13.622 1.00 89.81 171 LEU A CA 1
ATOM 1393 C C . LEU A 1 171 ? -1.732 -5.190 -13.036 1.00 89.81 171 LEU A C 1
ATOM 1395 O O . LEU A 1 171 ? -1.302 -6.063 -13.791 1.00 89.81 171 LEU A O 1
ATOM 1399 N N . PHE A 1 172 ? -1.810 -5.369 -11.714 1.00 88.56 172 PHE A N 1
ATOM 1400 C CA . PHE A 1 172 ? -1.422 -6.623 -11.062 1.00 88.56 172 PHE A CA 1
ATOM 1401 C C . PHE A 1 172 ? -2.276 -7.810 -11.514 1.00 88.56 172 PHE A C 1
ATOM 1403 O O . PHE A 1 172 ? -1.746 -8.892 -11.769 1.00 88.56 172 PHE A O 1
ATOM 1410 N N . GLU A 1 173 ? -3.588 -7.616 -11.651 1.00 86.25 173 GLU A N 1
ATOM 1411 C CA . GLU A 1 173 ? -4.484 -8.663 -12.143 1.00 86.25 173 GLU A CA 1
ATOM 1412 C C . GLU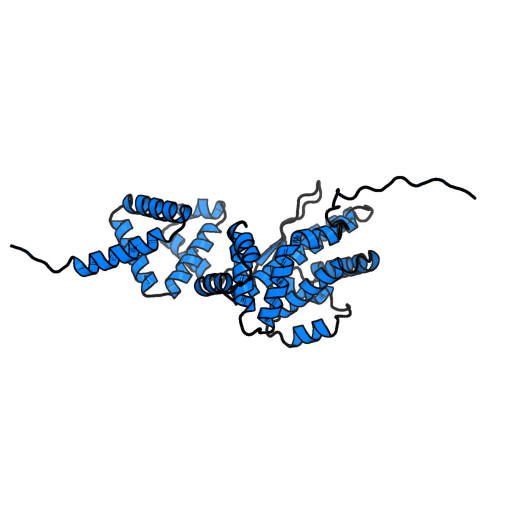 A 1 173 ? -4.192 -9.016 -13.607 1.00 86.25 173 GLU A C 1
ATOM 1414 O O . GLU A 1 173 ? -4.159 -10.193 -13.966 1.00 86.25 173 GLU A O 1
ATOM 1419 N N . ARG A 1 174 ? -3.891 -8.017 -14.444 1.00 84.56 174 ARG A N 1
ATOM 1420 C CA . ARG A 1 174 ? -3.480 -8.223 -15.836 1.00 84.56 174 ARG A CA 1
ATOM 1421 C C . ARG A 1 174 ? -2.222 -9.084 -15.919 1.00 84.56 174 ARG A C 1
ATOM 1423 O O . ARG A 1 174 ? -2.225 -10.072 -16.644 1.00 84.56 174 ARG A O 1
ATOM 1430 N N . PHE A 1 175 ? -1.188 -8.761 -15.141 1.00 79.38 175 PHE A N 1
ATOM 1431 C CA . PHE A 1 175 ? 0.046 -9.553 -15.104 1.00 79.38 175 PHE A CA 1
ATOM 1432 C C . PHE A 1 175 ? -0.161 -10.977 -14.572 1.00 79.38 175 PHE A C 1
ATOM 1434 O O . PHE A 1 175 ? 0.608 -11.880 -14.896 1.00 79.38 175 PHE A O 1
ATOM 1441 N N . ARG A 1 176 ? -1.191 -11.192 -13.747 1.00 75.38 176 ARG A N 1
ATOM 1442 C CA . ARG A 1 176 ? -1.543 -12.512 -13.218 1.00 75.38 176 ARG A CA 1
ATOM 1443 C C . ARG A 1 176 ? -2.242 -13.396 -14.253 1.00 75.38 176 ARG A C 1
ATOM 1445 O O . ARG A 1 176 ? -2.027 -14.607 -14.243 1.00 75.38 176 ARG A O 1
ATOM 1452 N N . VAL A 1 177 ? -3.123 -12.817 -15.070 1.00 71.56 177 VAL A N 1
ATOM 1453 C CA . VAL A 1 177 ? -4.005 -13.555 -15.993 1.00 71.56 177 VAL A CA 1
ATOM 1454 C C . VAL A 1 177 ? -3.370 -13.758 -17.368 1.00 71.56 177 VAL A C 1
ATOM 1456 O O . VAL A 1 177 ? -3.580 -14.811 -17.967 1.00 71.56 177 VAL A O 1
ATOM 1459 N N . ASP A 1 178 ? -2.583 -12.794 -17.846 1.00 65.50 178 ASP A N 1
ATOM 1460 C CA . ASP A 1 178 ? -1.967 -12.824 -19.172 1.00 65.50 178 ASP A CA 1
ATOM 1461 C C . ASP A 1 178 ? -0.430 -12.775 -19.057 1.00 65.50 178 ASP A C 1
ATOM 1463 O O . ASP A 1 178 ? 0.152 -11.695 -18.920 1.00 65.50 178 ASP A O 1
ATOM 1467 N N . PRO A 1 179 ? 0.250 -13.938 -19.051 1.00 63.69 179 PRO A N 1
ATOM 1468 C CA . PRO A 1 179 ? 1.693 -14.028 -18.857 1.00 63.69 179 PRO A CA 1
ATOM 1469 C C . PRO A 1 179 ? 2.478 -13.808 -20.161 1.00 63.69 179 PRO A C 1
ATOM 1471 O O . PRO A 1 179 ? 3.579 -14.352 -20.304 1.00 63.69 179 PRO A O 1
ATOM 1474 N N . ASP A 1 180 ? 1.932 -13.060 -21.127 1.00 75.50 180 ASP A N 1
ATOM 1475 C CA . ASP A 1 180 ? 2.671 -12.683 -22.328 1.00 75.50 180 ASP A CA 1
ATOM 1476 C C . ASP A 1 180 ? 3.938 -11.899 -21.947 1.00 75.50 180 ASP A C 1
ATOM 1478 O O . ASP A 1 180 ? 3.907 -10.776 -21.436 1.00 75.50 180 ASP A O 1
ATOM 1482 N N . ARG A 1 181 ? 5.086 -12.529 -22.202 1.00 71.81 181 ARG A N 1
ATOM 1483 C CA . ARG A 1 181 ? 6.406 -11.998 -21.858 1.00 71.81 181 ARG A CA 1
ATOM 1484 C C . ARG A 1 181 ? 6.742 -10.740 -22.647 1.00 71.81 181 ARG A C 1
ATOM 1486 O O . ARG A 1 181 ? 7.481 -9.904 -22.131 1.00 71.81 181 ARG A O 1
ATOM 1493 N N . GLU A 1 182 ? 6.230 -10.606 -23.866 1.00 74.88 182 GLU A N 1
ATOM 1494 C CA . GLU A 1 182 ? 6.485 -9.438 -24.705 1.00 74.88 182 GLU A CA 1
ATOM 1495 C C . GLU A 1 182 ? 5.673 -8.238 -24.206 1.00 74.88 182 GLU A C 1
ATOM 1497 O O . GLU A 1 182 ? 6.238 -7.173 -23.951 1.00 74.88 182 GLU A O 1
ATOM 1502 N N . ALA A 1 183 ? 4.383 -8.437 -23.915 1.00 77.38 183 ALA A N 1
ATOM 1503 C CA . ALA A 1 183 ? 3.552 -7.422 -23.269 1.00 77.38 183 ALA A CA 1
ATOM 1504 C C . ALA A 1 183 ? 4.095 -6.993 -21.892 1.00 77.38 183 ALA A C 1
ATOM 1506 O O . ALA A 1 183 ? 4.074 -5.802 -21.565 1.00 77.38 183 ALA A O 1
ATOM 1507 N N . LEU A 1 184 ? 4.618 -7.935 -21.096 1.00 77.06 184 LEU A N 1
ATOM 1508 C CA . LEU A 1 184 ? 5.281 -7.643 -19.821 1.00 77.06 184 LEU A CA 1
ATOM 1509 C C . LEU A 1 184 ? 6.542 -6.797 -20.012 1.00 77.06 184 LEU A C 1
ATOM 1511 O O . LEU A 1 184 ? 6.741 -5.839 -19.265 1.00 77.06 184 LEU A O 1
ATOM 1515 N N . ALA A 1 185 ? 7.376 -7.104 -21.008 1.00 78.56 185 ALA A N 1
ATOM 1516 C CA . ALA A 1 185 ? 8.582 -6.330 -21.301 1.00 78.56 185 ALA A CA 1
ATOM 1517 C C . ALA A 1 185 ? 8.243 -4.888 -21.711 1.00 78.56 185 ALA A C 1
ATOM 1519 O O . ALA A 1 185 ? 8.773 -3.948 -21.120 1.00 78.56 185 ALA A O 1
ATOM 1520 N N . VAL A 1 186 ? 7.284 -4.706 -22.626 1.00 83.31 186 VAL A N 1
ATOM 1521 C CA . VAL A 1 186 ? 6.804 -3.376 -23.041 1.00 83.31 186 VAL A CA 1
ATOM 1522 C C . VAL A 1 186 ? 6.243 -2.596 -21.851 1.00 83.31 186 VAL A C 1
ATOM 1524 O O . VAL A 1 186 ? 6.529 -1.412 -21.674 1.00 83.31 186 VAL A O 1
ATOM 1527 N N . GLN A 1 187 ? 5.457 -3.249 -20.992 1.00 85.62 187 GLN A N 1
ATOM 1528 C CA . GLN A 1 187 ? 4.907 -2.595 -19.807 1.00 85.62 187 GLN A CA 1
ATOM 1529 C C . GLN A 1 187 ? 5.995 -2.258 -18.774 1.00 85.62 187 GLN A C 1
ATOM 1531 O O . GLN A 1 187 ? 5.904 -1.224 -18.117 1.00 85.62 187 GLN A O 1
ATOM 1536 N N . SER A 1 188 ? 7.039 -3.080 -18.659 1.00 83.31 188 SER A N 1
ATOM 1537 C CA . SER A 1 188 ? 8.195 -2.817 -17.792 1.00 83.31 188 SER A CA 1
ATOM 1538 C C . SER A 1 188 ? 8.950 -1.564 -18.225 1.00 83.31 188 SER A C 1
ATOM 1540 O O . SER A 1 188 ? 9.313 -0.749 -17.381 1.00 83.31 188 SER A O 1
ATOM 1542 N N . GLU A 1 189 ? 9.143 -1.376 -19.532 1.00 86.94 189 GLU A N 1
ATOM 1543 C CA . GLU A 1 189 ? 9.765 -0.169 -20.085 1.00 86.94 189 GLU A CA 1
ATOM 1544 C C . GLU A 1 189 ? 8.919 1.074 -19.796 1.00 86.94 189 GLU A C 1
ATOM 1546 O O . GLU A 1 189 ? 9.444 2.060 -19.282 1.00 86.94 189 GLU A O 1
ATOM 1551 N N . LYS A 1 190 ? 7.597 1.003 -20.009 1.00 90.19 190 LYS A N 1
ATOM 1552 C CA . LYS A 1 190 ? 6.674 2.097 -19.655 1.00 90.19 190 LYS A CA 1
ATOM 1553 C C . LYS A 1 190 ? 6.746 2.458 -18.170 1.00 90.19 190 LYS A C 1
ATOM 1555 O O . LYS A 1 190 ? 6.782 3.637 -17.825 1.00 90.19 190 LYS A O 1
ATOM 1560 N N . ILE A 1 191 ? 6.788 1.454 -17.291 1.00 90.31 191 ILE A N 1
ATOM 1561 C CA . ILE A 1 191 ? 6.940 1.662 -15.847 1.00 90.31 191 ILE A CA 1
ATOM 1562 C C . ILE A 1 191 ? 8.284 2.331 -15.541 1.00 90.31 191 ILE A C 1
ATOM 1564 O O . ILE A 1 191 ? 8.321 3.295 -14.782 1.00 90.31 191 ILE A O 1
ATOM 1568 N N . MET A 1 192 ? 9.378 1.865 -16.146 1.00 90.44 192 MET A N 1
ATOM 1569 C CA . MET A 1 192 ? 10.706 2.445 -15.950 1.00 90.44 192 MET A CA 1
ATOM 1570 C C . MET A 1 192 ? 10.741 3.922 -16.353 1.00 90.44 192 MET A C 1
ATOM 1572 O O . MET A 1 192 ? 11.226 4.757 -15.590 1.00 90.44 192 MET A O 1
ATOM 1576 N N . THR A 1 193 ? 10.191 4.257 -17.523 1.00 91.88 193 THR A N 1
ATOM 1577 C CA . THR A 1 193 ? 10.080 5.641 -17.996 1.00 91.88 193 THR A CA 1
ATOM 1578 C C . THR A 1 193 ? 9.251 6.489 -17.036 1.00 91.88 193 THR A C 1
ATOM 1580 O O . THR A 1 193 ? 9.670 7.591 -16.689 1.00 91.88 193 THR A O 1
ATOM 1583 N N . ALA A 1 194 ? 8.119 5.970 -16.554 1.00 93.12 194 ALA A N 1
ATOM 1584 C CA . ALA A 1 194 ? 7.266 6.675 -15.603 1.00 93.12 194 ALA A CA 1
ATOM 1585 C C . ALA A 1 194 ? 7.964 6.916 -14.253 1.00 93.12 194 ALA A C 1
ATOM 1587 O O . ALA A 1 194 ? 7.846 8.009 -13.703 1.00 93.12 194 ALA A O 1
ATOM 1588 N N . VAL A 1 195 ? 8.720 5.940 -13.739 1.00 90.88 195 VAL A N 1
ATOM 1589 C CA . VAL A 1 195 ? 9.524 6.093 -12.514 1.00 90.88 195 VAL A CA 1
ATOM 1590 C C . VAL A 1 195 ? 10.585 7.176 -12.708 1.00 90.88 195 VAL A C 1
ATOM 1592 O O . VAL A 1 195 ? 10.643 8.126 -11.934 1.00 90.88 195 VAL A O 1
ATOM 1595 N N . LEU A 1 196 ? 11.386 7.097 -13.770 1.00 90.81 196 LEU A N 1
ATOM 1596 C CA . LEU A 1 196 ? 12.456 8.070 -14.011 1.00 90.81 196 LEU A CA 1
ATOM 1597 C C . LEU A 1 196 ? 11.943 9.496 -14.254 1.00 90.81 196 LEU A C 1
ATOM 1599 O O . LEU A 1 196 ? 12.636 10.451 -13.907 1.00 90.81 196 LEU A O 1
ATOM 1603 N N . ALA A 1 197 ? 10.749 9.642 -14.832 1.00 90.62 197 ALA A N 1
ATOM 1604 C CA . ALA A 1 197 ? 10.137 10.942 -15.086 1.00 90.62 197 ALA A CA 1
ATOM 1605 C C . ALA A 1 197 ? 9.570 11.602 -13.820 1.00 90.62 197 ALA A C 1
ATOM 1607 O O . ALA A 1 197 ? 9.612 12.825 -13.711 1.00 90.62 197 ALA A O 1
ATOM 1608 N N . ASN A 1 198 ? 9.041 10.808 -12.884 1.00 89.81 198 ASN A N 1
ATOM 1609 C CA . ASN A 1 198 ? 8.222 11.324 -11.785 1.00 89.81 198 ASN A CA 1
ATOM 1610 C C . ASN A 1 198 ? 8.899 11.271 -10.411 1.00 89.81 198 ASN A C 1
ATOM 1612 O O . ASN A 1 198 ? 8.462 11.972 -9.509 1.00 89.81 198 ASN A O 1
ATOM 1616 N N . VAL A 1 199 ? 9.951 10.473 -10.218 1.00 89.56 199 VAL A N 1
ATOM 1617 C CA . VAL A 1 199 ? 10.710 10.476 -8.957 1.00 89.56 199 VAL A CA 1
ATOM 1618 C C . VAL A 1 199 ? 11.474 11.793 -8.816 1.00 89.56 199 VAL A C 1
ATOM 1620 O O . VAL A 1 199 ? 12.195 12.173 -9.731 1.00 89.56 199 VAL A O 1
ATOM 1623 N N . SER A 1 200 ? 11.382 12.474 -7.675 1.00 84.88 200 SER A N 1
ATOM 1624 C CA . SER A 1 200 ? 12.128 13.716 -7.397 1.00 84.88 200 SER A CA 1
ATOM 1625 C C . SER A 1 200 ? 13.493 13.469 -6.742 1.00 84.88 200 SER A C 1
ATOM 1627 O O . SER A 1 200 ? 14.322 14.372 -6.690 1.00 84.88 200 SER A O 1
ATOM 1629 N N . ASP A 1 201 ? 13.758 12.248 -6.271 1.00 84.75 201 ASP A N 1
ATOM 1630 C CA . ASP A 1 201 ? 15.045 11.834 -5.698 1.00 84.75 201 ASP A CA 1
ATOM 1631 C C . ASP A 1 201 ? 16.125 11.706 -6.796 1.00 84.75 201 ASP A C 1
ATOM 1633 O O . ASP A 1 201 ? 16.330 10.657 -7.414 1.00 84.75 201 ASP A O 1
ATOM 1637 N N . ASP A 1 202 ? 16.787 12.825 -7.100 1.00 82.50 202 ASP A N 1
ATOM 1638 C CA . ASP A 1 202 ? 17.839 12.913 -8.120 1.00 82.50 202 ASP A CA 1
ATOM 1639 C C . ASP A 1 202 ? 19.082 12.049 -7.837 1.00 82.50 202 ASP A C 1
ATOM 1641 O O . ASP A 1 202 ? 19.648 11.503 -8.795 1.00 82.50 202 ASP A O 1
ATOM 1645 N N . PRO A 1 203 ? 19.574 11.922 -6.587 1.00 84.69 203 PRO A N 1
ATOM 1646 C CA . PRO A 1 203 ? 20.604 10.940 -6.251 1.00 84.69 203 PRO A CA 1
ATOM 1647 C C . PRO A 1 203 ? 20.190 9.510 -6.604 1.00 84.69 203 PRO A C 1
ATOM 1649 O O . PRO A 1 203 ? 20.949 8.816 -7.288 1.00 84.69 203 PRO A O 1
ATOM 1652 N N . TRP A 1 204 ? 18.983 9.094 -6.209 1.00 88.31 204 TRP A N 1
ATOM 1653 C CA . TRP A 1 204 ? 18.487 7.751 -6.496 1.00 88.31 204 TRP A CA 1
ATOM 1654 C C . TRP A 1 204 ? 18.333 7.511 -8.002 1.00 88.31 204 TRP A C 1
ATOM 1656 O O . TRP A 1 204 ? 18.823 6.504 -8.515 1.00 88.31 204 TRP A O 1
ATOM 1666 N N . LYS A 1 205 ? 17.742 8.461 -8.746 1.00 88.19 205 LYS A N 1
ATOM 1667 C CA . LYS A 1 205 ? 17.581 8.356 -10.212 1.00 88.19 205 LYS A CA 1
ATOM 1668 C C . LYS A 1 205 ? 18.915 8.1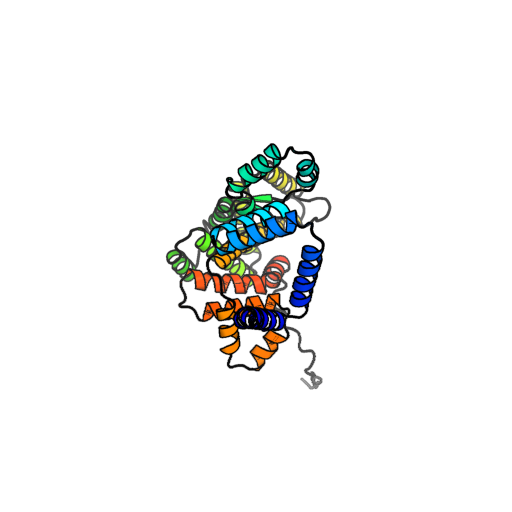51 -10.921 1.00 88.19 205 LYS A C 1
ATOM 1670 O O . LYS A 1 205 ? 19.018 7.274 -11.778 1.00 88.19 205 LYS A O 1
ATOM 1675 N N . ARG A 1 206 ? 19.942 8.920 -10.547 1.00 86.62 206 ARG A N 1
ATOM 1676 C CA . ARG A 1 206 ? 21.290 8.780 -11.119 1.00 86.62 206 ARG A CA 1
ATOM 1677 C C . ARG A 1 206 ? 21.897 7.420 -10.802 1.00 86.62 206 ARG A C 1
ATOM 1679 O O . ARG A 1 206 ? 22.442 6.791 -11.703 1.00 86.62 206 ARG A O 1
ATOM 1686 N N . GLN A 1 207 ? 21.770 6.945 -9.562 1.00 86.75 207 GLN A N 1
ATOM 1687 C CA . GLN A 1 207 ? 22.254 5.617 -9.177 1.00 86.75 207 GLN A CA 1
ATOM 1688 C C . GLN A 1 207 ? 21.552 4.514 -9.983 1.00 86.75 207 GLN A C 1
ATOM 1690 O O . GLN A 1 207 ? 22.211 3.625 -10.519 1.00 86.75 207 GLN A O 1
ATOM 1695 N N . PHE A 1 208 ? 20.227 4.591 -10.108 1.00 88.06 208 PHE A N 1
ATOM 1696 C CA . PHE A 1 208 ? 19.434 3.628 -10.864 1.00 88.06 208 PHE A CA 1
ATOM 1697 C C . PHE A 1 208 ? 19.824 3.607 -12.348 1.00 88.06 208 PHE A C 1
ATOM 1699 O O . PHE A 1 208 ? 20.095 2.541 -12.898 1.00 88.06 208 PHE A O 1
ATOM 1706 N N . GLN A 1 209 ? 19.922 4.778 -12.986 1.00 89.94 209 GLN A N 1
ATOM 1707 C CA . GLN A 1 209 ? 20.354 4.903 -14.383 1.00 89.94 209 GLN A CA 1
ATOM 1708 C C . GLN A 1 209 ? 21.773 4.370 -14.598 1.00 89.94 209 GLN A C 1
ATOM 1710 O O . GLN A 1 209 ? 22.012 3.675 -15.583 1.00 89.94 209 GLN A O 1
ATOM 1715 N N . GLN A 1 210 ? 22.689 4.649 -13.668 1.00 87.88 210 GLN A N 1
ATOM 1716 C CA . GLN A 1 210 ? 24.062 4.155 -13.724 1.00 87.88 210 GLN A CA 1
ATOM 1717 C C . GLN A 1 210 ? 24.107 2.624 -13.654 1.00 87.88 210 GLN A C 1
ATOM 1719 O O . GLN A 1 210 ? 24.733 1.998 -14.501 1.00 87.88 210 GLN A O 1
ATOM 1724 N N . ILE A 1 211 ? 23.380 2.001 -12.717 1.00 84.31 211 ILE A N 1
ATOM 1725 C CA . ILE A 1 211 ? 23.320 0.533 -12.602 1.00 84.31 211 ILE A CA 1
ATOM 1726 C C . ILE A 1 211 ? 22.756 -0.100 -13.880 1.00 84.31 211 ILE A C 1
ATOM 1728 O O . ILE A 1 211 ? 23.269 -1.126 -14.334 1.00 84.31 211 ILE A O 1
ATOM 1732 N N . VAL A 1 212 ? 21.718 0.504 -14.468 1.00 84.56 212 VAL A N 1
ATOM 1733 C CA . VAL A 1 212 ? 21.134 0.043 -15.736 1.00 84.56 212 VAL A CA 1
ATOM 1734 C C . VAL A 1 212 ? 22.142 0.162 -16.882 1.00 84.56 212 VAL A C 1
ATOM 1736 O O . VAL A 1 212 ? 22.281 -0.784 -17.656 1.00 84.56 212 VAL A O 1
ATOM 1739 N N . ALA A 1 213 ? 22.872 1.275 -16.974 1.00 86.19 213 ALA A N 1
ATOM 1740 C CA . ALA A 1 213 ? 23.895 1.481 -17.999 1.00 86.19 213 ALA A CA 1
ATOM 1741 C C . ALA A 1 213 ? 25.071 0.497 -17.854 1.00 86.19 213 ALA A C 1
ATOM 1743 O O . ALA A 1 213 ? 25.470 -0.129 -18.834 1.00 86.19 213 ALA A O 1
ATOM 1744 N N . ASP A 1 214 ? 25.564 0.296 -16.630 1.00 83.62 214 ASP A N 1
ATOM 1745 C CA . ASP A 1 214 ? 26.732 -0.544 -16.326 1.00 83.62 214 ASP A CA 1
ATOM 1746 C C . ASP A 1 214 ? 26.490 -2.045 -16.533 1.00 83.62 214 ASP A C 1
ATOM 1748 O O . ASP A 1 214 ? 27.434 -2.833 -16.573 1.00 83.62 214 ASP A O 1
ATOM 1752 N N . ASN A 1 215 ? 25.228 -2.465 -16.641 1.00 79.00 215 ASN A N 1
ATOM 1753 C CA . ASN A 1 215 ? 24.846 -3.872 -16.772 1.00 79.00 215 ASN A CA 1
ATOM 1754 C C . ASN A 1 215 ? 24.012 -4.144 -18.035 1.00 79.00 215 ASN A C 1
ATOM 1756 O O . ASN A 1 215 ? 23.353 -5.183 -18.112 1.00 79.00 215 ASN A O 1
ATOM 1760 N N . ALA A 1 216 ? 23.994 -3.220 -19.003 1.00 76.75 216 ALA A N 1
ATOM 1761 C CA . ALA A 1 216 ? 23.121 -3.274 -20.181 1.00 76.75 216 ALA A CA 1
ATOM 1762 C C . ALA A 1 216 ? 23.286 -4.556 -21.026 1.00 76.75 216 ALA A C 1
ATOM 1764 O O . ALA A 1 216 ? 22.337 -5.021 -21.658 1.00 76.75 216 ALA A O 1
ATOM 1765 N N . ASP A 1 217 ? 24.480 -5.144 -21.014 1.00 76.12 217 ASP A N 1
ATOM 1766 C CA . ASP A 1 217 ? 24.856 -6.376 -21.710 1.00 76.12 217 ASP A CA 1
ATOM 1767 C C . ASP A 1 217 ? 24.473 -7.658 -20.948 1.00 76.12 217 ASP A C 1
ATOM 1769 O O . ASP A 1 217 ? 24.528 -8.764 -21.496 1.00 76.12 217 ASP A O 1
ATOM 1773 N N . ARG A 1 218 ? 24.052 -7.540 -19.684 1.00 77.62 218 ARG A N 1
ATOM 1774 C CA . ARG A 1 218 ? 23.783 -8.689 -18.820 1.00 77.62 218 ARG A CA 1
ATOM 1775 C C . ARG A 1 218 ? 22.343 -9.167 -18.955 1.00 77.62 218 ARG A C 1
ATOM 1777 O O . ARG A 1 218 ? 21.384 -8.450 -18.676 1.00 77.62 218 ARG A O 1
ATOM 1784 N N . SER A 1 219 ? 22.178 -10.450 -19.271 1.00 68.75 219 SER A N 1
ATOM 1785 C CA . SER A 1 219 ? 20.868 -11.101 -19.423 1.00 68.75 219 SER A CA 1
ATOM 1786 C C . SER A 1 219 ? 19.989 -11.043 -18.164 1.00 68.75 219 SER A C 1
ATOM 1788 O O . SER A 1 219 ? 18.764 -11.036 -18.275 1.00 68.75 219 SER A O 1
ATOM 1790 N N . PHE A 1 220 ? 20.587 -10.948 -16.971 1.00 71.56 220 PHE A N 1
ATOM 1791 C CA . PHE A 1 220 ? 19.843 -10.819 -15.716 1.00 71.56 220 PHE A CA 1
ATOM 1792 C C . PHE A 1 220 ? 19.282 -9.407 -15.474 1.00 71.56 220 PHE A C 1
ATOM 1794 O O . PHE A 1 220 ? 18.372 -9.262 -14.655 1.00 71.56 220 PHE A O 1
ATOM 1801 N N . LEU A 1 221 ? 19.789 -8.371 -16.160 1.00 74.50 221 LEU A N 1
ATOM 1802 C CA . LEU A 1 221 ? 19.436 -6.978 -15.872 1.00 74.50 221 LEU A CA 1
ATOM 1803 C C . LEU A 1 221 ? 17.941 -6.726 -16.067 1.00 74.50 221 LEU A C 1
ATOM 1805 O O . LEU A 1 221 ? 17.309 -6.122 -15.208 1.00 74.50 221 LEU A O 1
ATOM 1809 N N . LYS A 1 222 ? 17.351 -7.239 -17.153 1.00 73.56 222 LYS A N 1
ATOM 1810 C CA . LYS A 1 222 ? 15.915 -7.065 -17.436 1.00 73.56 222 LYS A CA 1
ATOM 1811 C C . LYS A 1 222 ? 15.040 -7.599 -16.301 1.00 73.56 222 LYS A C 1
ATOM 1813 O O . LYS A 1 222 ? 14.077 -6.952 -15.900 1.00 73.56 222 LYS A O 1
ATOM 1818 N N . PHE A 1 223 ? 15.412 -8.754 -15.753 1.00 75.38 223 PHE A N 1
ATOM 1819 C CA . PHE A 1 223 ? 14.728 -9.356 -14.612 1.00 75.38 223 PHE A CA 1
ATOM 1820 C C . PHE A 1 223 ? 14.915 -8.529 -13.333 1.00 75.38 223 PHE A C 1
ATOM 1822 O O . PHE A 1 223 ? 13.947 -8.271 -12.618 1.00 75.38 223 PHE A O 1
ATOM 1829 N N . TRP A 1 224 ? 16.145 -8.083 -13.058 1.00 79.88 224 TRP A N 1
ATOM 1830 C CA . TRP A 1 224 ? 16.445 -7.247 -11.895 1.00 79.88 224 TRP A CA 1
ATOM 1831 C C . TRP A 1 224 ? 15.691 -5.911 -11.944 1.00 79.88 224 TRP A C 1
ATOM 1833 O O . TRP A 1 224 ? 15.045 -5.542 -10.965 1.00 79.88 224 TRP A O 1
ATOM 1843 N N . VAL A 1 225 ? 15.698 -5.220 -13.089 1.00 81.44 225 VAL A N 1
ATOM 1844 C CA . VAL A 1 225 ? 14.969 -3.959 -13.299 1.00 81.44 225 VAL A CA 1
ATOM 1845 C C . VAL A 1 225 ? 13.479 -4.173 -13.070 1.00 81.44 225 VAL A C 1
ATOM 1847 O O . VAL A 1 225 ? 12.892 -3.502 -12.225 1.00 81.44 225 VAL A O 1
ATOM 1850 N N . PHE A 1 226 ? 12.876 -5.151 -13.749 1.00 80.56 226 PHE A N 1
ATOM 1851 C CA . PHE A 1 226 ? 11.448 -5.425 -13.617 1.00 80.56 226 PHE A CA 1
ATOM 1852 C C . PHE A 1 226 ? 11.039 -5.706 -12.168 1.00 80.56 226 PHE A C 1
ATOM 1854 O O . PHE A 1 226 ? 10.061 -5.143 -11.681 1.00 80.56 226 PHE A O 1
ATOM 1861 N N . ARG A 1 227 ? 11.820 -6.512 -11.442 1.00 79.75 227 ARG A N 1
ATOM 1862 C CA . ARG A 1 227 ? 11.552 -6.810 -10.033 1.00 79.75 227 ARG A CA 1
ATOM 1863 C C . ARG A 1 227 ? 11.581 -5.555 -9.159 1.00 79.75 227 ARG A C 1
ATOM 1865 O O . ARG A 1 227 ? 10.680 -5.383 -8.347 1.00 79.75 227 ARG A O 1
ATOM 1872 N N . ASN A 1 228 ? 12.578 -4.683 -9.309 1.00 83.56 228 ASN A N 1
ATOM 1873 C CA . ASN A 1 228 ? 12.655 -3.455 -8.508 1.00 83.56 228 ASN A CA 1
ATOM 1874 C C . ASN A 1 228 ? 11.513 -2.482 -8.844 1.00 83.56 228 ASN A C 1
ATOM 1876 O O . ASN A 1 228 ? 10.930 -1.884 -7.943 1.00 83.56 228 ASN A O 1
ATOM 1880 N N . LEU A 1 22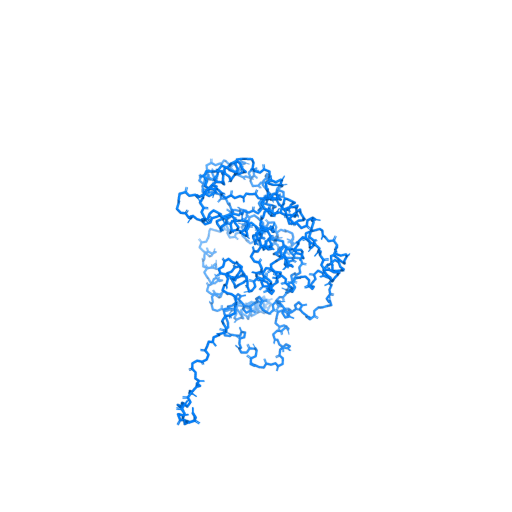9 ? 11.126 -2.386 -10.118 1.00 87.62 229 LEU A N 1
ATOM 1881 C CA . LEU A 1 229 ? 9.961 -1.603 -10.536 1.00 87.62 229 LEU A CA 1
ATOM 1882 C C . LEU A 1 229 ? 8.650 -2.156 -9.950 1.00 87.62 229 LEU A C 1
ATOM 1884 O O . LEU A 1 229 ? 7.800 -1.384 -9.505 1.00 87.62 229 LEU A O 1
ATOM 1888 N N . LEU A 1 230 ? 8.501 -3.484 -9.884 1.00 84.50 230 LEU A N 1
ATOM 1889 C CA . LEU A 1 230 ? 7.364 -4.124 -9.216 1.00 84.50 230 LEU A CA 1
ATOM 1890 C C . LEU A 1 230 ? 7.332 -3.836 -7.715 1.00 84.50 230 LEU A C 1
ATOM 1892 O O . LEU A 1 230 ? 6.246 -3.647 -7.180 1.00 84.50 230 LEU A O 1
ATOM 1896 N N . VAL A 1 231 ? 8.486 -3.784 -7.043 1.00 85.50 231 VAL A N 1
ATOM 1897 C CA . VAL A 1 231 ? 8.566 -3.437 -5.612 1.00 85.50 231 VAL A CA 1
ATOM 1898 C C . VAL A 1 231 ? 8.067 -2.010 -5.371 1.00 85.50 231 VAL A C 1
ATOM 1900 O O . VAL A 1 231 ? 7.284 -1.796 -4.447 1.00 85.50 231 VAL A O 1
ATOM 1903 N N . ILE A 1 232 ? 8.432 -1.057 -6.238 1.00 88.50 232 ILE A N 1
ATOM 1904 C CA . ILE A 1 232 ? 7.897 0.313 -6.187 1.00 88.50 232 ILE A CA 1
ATOM 1905 C C . ILE A 1 232 ? 6.368 0.285 -6.314 1.00 88.50 232 ILE A C 1
ATOM 1907 O O . ILE A 1 232 ? 5.668 0.801 -5.446 1.00 88.50 232 ILE A O 1
ATOM 1911 N N . PHE A 1 233 ? 5.839 -0.373 -7.350 1.00 89.62 233 PHE A N 1
ATOM 1912 C CA . PHE A 1 233 ? 4.392 -0.451 -7.592 1.00 89.62 233 PHE A CA 1
ATOM 1913 C C . PHE A 1 233 ? 3.626 -1.130 -6.460 1.00 89.62 233 PHE A C 1
ATOM 1915 O O . PHE A 1 233 ? 2.556 -0.670 -6.059 1.00 89.62 233 PHE A O 1
ATOM 1922 N N . ASP A 1 234 ? 4.158 -2.226 -5.941 1.00 86.88 234 ASP A N 1
ATOM 1923 C CA . ASP A 1 234 ? 3.575 -2.975 -4.839 1.00 86.88 234 ASP A CA 1
ATOM 1924 C C . ASP A 1 234 ? 3.502 -2.116 -3.571 1.00 86.88 234 ASP A C 1
ATOM 1926 O O . ASP A 1 234 ? 2.431 -1.968 -2.979 1.00 86.88 234 ASP A O 1
ATOM 1930 N N . GLN A 1 235 ? 4.595 -1.440 -3.217 1.00 86.56 235 GLN A N 1
ATOM 1931 C CA . GLN A 1 235 ? 4.634 -0.566 -2.049 1.00 86.56 235 GLN A CA 1
ATOM 1932 C C . GLN A 1 235 ? 3.712 0.658 -2.201 1.00 86.56 235 GLN A C 1
ATOM 1934 O O . GLN A 1 235 ? 3.004 1.030 -1.254 1.00 86.56 235 GLN A O 1
ATOM 1939 N N . SER A 1 236 ? 3.634 1.248 -3.401 1.00 89.81 236 SER A N 1
ATOM 1940 C CA . SER A 1 236 ? 2.659 2.299 -3.721 1.00 89.81 236 SER A CA 1
ATOM 1941 C C . SER A 1 236 ? 1.219 1.798 -3.562 1.00 89.81 236 SER A C 1
ATOM 1943 O O . SER A 1 236 ? 0.388 2.473 -2.954 1.00 89.81 236 SER A O 1
ATOM 1945 N N . THR A 1 237 ? 0.925 0.590 -4.047 1.00 91.12 237 THR A N 1
ATOM 1946 C CA . THR A 1 237 ? -0.411 -0.030 -3.976 1.00 91.12 237 THR A CA 1
ATOM 1947 C C . THR A 1 237 ? -0.825 -0.298 -2.539 1.00 91.12 237 THR A C 1
ATOM 1949 O O . THR A 1 237 ? -1.930 0.067 -2.136 1.00 91.12 237 THR A O 1
ATOM 1952 N N . MET A 1 238 ? 0.077 -0.877 -1.743 1.00 86.25 238 MET A N 1
ATOM 1953 C CA . MET A 1 238 ? -0.147 -1.127 -0.322 1.00 86.25 238 MET A CA 1
ATOM 1954 C C . MET A 1 238 ? -0.394 0.171 0.440 1.00 86.25 238 MET A C 1
ATOM 1956 O O . MET A 1 238 ? -1.309 0.235 1.261 1.00 86.25 238 MET A O 1
ATOM 1960 N N . THR A 1 239 ? 0.357 1.231 0.143 1.00 87.25 239 THR A N 1
ATOM 1961 C CA . THR A 1 239 ? 0.158 2.520 0.812 1.00 87.25 239 THR A CA 1
ATOM 1962 C C . THR A 1 239 ? -1.199 3.131 0.474 1.00 87.25 239 THR A C 1
ATOM 1964 O O . THR A 1 239 ? -1.938 3.511 1.386 1.00 87.25 239 THR A O 1
ATOM 1967 N N . LEU A 1 240 ? -1.556 3.203 -0.812 1.00 89.50 240 LEU A N 1
ATOM 1968 C CA . LEU A 1 240 ? -2.844 3.750 -1.247 1.00 89.50 240 LEU A CA 1
ATOM 1969 C C . LEU A 1 240 ? -4.017 2.947 -0.662 1.00 89.50 240 LEU A C 1
ATOM 1971 O O . LEU A 1 240 ? -4.968 3.525 -0.136 1.00 89.50 240 LEU A O 1
ATOM 1975 N N . GLY A 1 241 ? -3.928 1.617 -0.674 1.00 85.50 241 GLY A N 1
ATOM 1976 C CA . GLY A 1 241 ? -4.962 0.753 -0.112 1.00 85.50 241 GLY A CA 1
ATOM 1977 C C . GLY A 1 241 ? -5.080 0.834 1.410 1.00 85.50 241 GLY A C 1
ATOM 1978 O O . GLY A 1 241 ? -6.190 0.904 1.935 1.00 85.50 241 GLY A O 1
ATOM 1979 N N . ASN A 1 242 ? -3.966 0.932 2.139 1.00 82.94 242 ASN A N 1
ATOM 1980 C CA . ASN A 1 242 ? -3.990 1.128 3.591 1.00 82.94 242 ASN A CA 1
ATOM 1981 C C . ASN A 1 242 ? -4.615 2.477 3.973 1.00 82.94 242 ASN A C 1
ATOM 1983 O O . ASN A 1 242 ? -5.332 2.574 4.971 1.00 82.94 242 ASN A O 1
ATOM 1987 N N . ARG A 1 243 ? -4.385 3.526 3.175 1.00 84.62 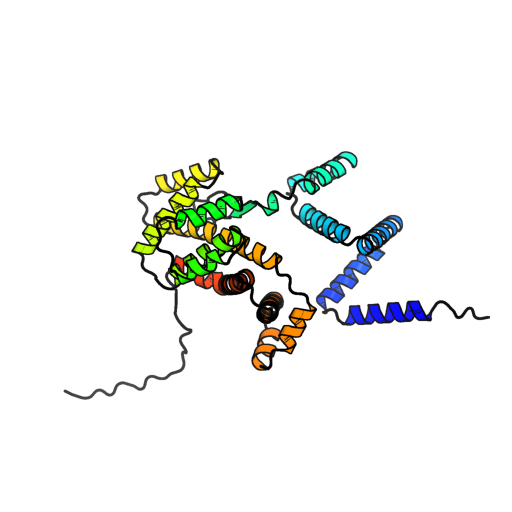243 ARG A N 1
ATOM 1988 C CA . ARG A 1 243 ? -5.048 4.827 3.355 1.00 84.62 243 ARG A CA 1
ATOM 1989 C C . ARG A 1 243 ? -6.549 4.731 3.105 1.00 84.62 243 ARG A C 1
ATOM 1991 O O . ARG A 1 243 ? -7.323 5.269 3.895 1.00 84.62 243 ARG A O 1
ATOM 1998 N N . LEU A 1 244 ? -6.963 4.002 2.067 1.00 85.94 244 LEU A N 1
ATOM 1999 C CA . LEU A 1 244 ? -8.374 3.715 1.812 1.00 85.94 244 LEU A CA 1
ATOM 2000 C C . LEU A 1 244 ? -9.010 2.952 2.983 1.00 85.94 244 LEU A C 1
ATOM 2002 O O . LEU A 1 244 ? -10.072 3.339 3.459 1.00 85.94 244 LEU A O 1
ATOM 2006 N N . MET A 1 245 ? -8.336 1.926 3.502 1.00 79.31 245 MET A N 1
ATOM 2007 C CA . MET A 1 245 ? -8.805 1.134 4.641 1.00 79.31 245 MET A CA 1
ATOM 2008 C C . MET A 1 245 ? -9.029 1.995 5.892 1.00 79.31 245 MET A C 1
ATOM 2010 O O . MET A 1 245 ? -10.077 1.893 6.529 1.00 79.31 245 MET A O 1
ATOM 2014 N N . LYS A 1 246 ? -8.104 2.916 6.200 1.00 81.62 246 LYS A N 1
ATOM 2015 C CA . LYS A 1 246 ? -8.224 3.851 7.336 1.00 81.62 246 LYS A CA 1
ATOM 2016 C C . LYS A 1 246 ? -9.446 4.775 7.248 1.00 81.62 246 LYS A C 1
ATOM 2018 O O . LYS A 1 246 ? -9.923 5.235 8.280 1.00 81.62 246 LYS A O 1
ATOM 2023 N N . ARG A 1 247 ? -9.974 5.041 6.046 1.00 83.50 247 ARG A N 1
ATOM 2024 C CA . ARG A 1 247 ? -11.194 5.852 5.850 1.00 83.50 247 ARG A CA 1
ATOM 2025 C C . ARG A 1 247 ? -12.477 5.100 6.207 1.00 83.50 247 ARG A C 1
ATOM 2027 O O . ARG A 1 247 ? -13.511 5.735 6.396 1.00 83.50 247 ARG A O 1
ATOM 2034 N N . PHE A 1 248 ? -12.422 3.773 6.307 1.00 79.00 248 PHE A N 1
ATOM 2035 C CA . PHE A 1 248 ? -13.572 2.921 6.607 1.00 79.00 248 PHE A CA 1
ATOM 2036 C C . PHE A 1 248 ? -13.317 2.062 7.850 1.00 79.00 248 PHE A C 1
ATOM 2038 O O . PHE A 1 248 ? -13.328 0.830 7.748 1.00 79.00 248 PHE A O 1
ATOM 2045 N N . PRO A 1 249 ? -13.125 2.680 9.033 1.00 76.00 249 PRO A N 1
ATOM 2046 C CA . PRO A 1 249 ? -12.940 1.923 10.258 1.00 76.00 249 PRO A CA 1
ATOM 2047 C C . PRO A 1 249 ? -14.155 1.025 10.508 1.00 76.00 249 PRO A C 1
ATOM 2049 O O . PRO A 1 249 ? -15.311 1.392 10.246 1.00 76.00 249 PRO A O 1
ATOM 2052 N N . VAL A 1 250 ? -13.871 -0.179 10.985 1.00 72.00 250 VAL A N 1
ATOM 2053 C CA . VAL A 1 250 ? -14.870 -1.147 11.428 1.00 72.00 250 VAL A CA 1
ATOM 2054 C C . VAL A 1 250 ? -14.801 -1.173 12.943 1.00 72.00 250 VAL A C 1
ATOM 2056 O O . VAL A 1 250 ? -13.728 -1.359 13.510 1.00 72.00 250 VAL A O 1
ATOM 2059 N N . SER A 1 251 ? -15.929 -0.941 13.601 1.00 75.44 251 SER A N 1
ATOM 2060 C CA . SER A 1 251 ? -15.992 -1.050 15.056 1.00 75.44 251 SER A CA 1
ATOM 2061 C C . SER A 1 251 ? -15.914 -2.514 15.496 1.00 75.44 251 SER A C 1
ATOM 2063 O O . SER A 1 251 ? -16.390 -3.405 14.790 1.00 75.44 251 SER A O 1
ATOM 2065 N N . ASP A 1 252 ? -15.397 -2.776 16.697 1.00 73.19 252 ASP A N 1
ATOM 2066 C CA . ASP A 1 252 ? -15.374 -4.136 17.257 1.00 73.19 252 ASP A CA 1
ATOM 2067 C C . ASP A 1 252 ? -16.792 -4.741 17.335 1.00 73.19 252 ASP A C 1
ATOM 2069 O O . ASP A 1 252 ? -16.986 -5.932 17.098 1.00 73.19 252 ASP A O 1
ATOM 2073 N N . ALA A 1 253 ? -17.816 -3.908 17.556 1.00 74.56 253 ALA A N 1
ATOM 2074 C CA . ALA A 1 253 ? -19.217 -4.325 17.520 1.00 74.56 253 ALA A CA 1
ATOM 2075 C C . ALA A 1 253 ? -19.655 -4.834 16.133 1.00 74.56 253 ALA A C 1
ATOM 2077 O O . ALA A 1 253 ? -20.406 -5.806 16.030 1.00 74.56 253 ALA A O 1
ATOM 2078 N N . GLU A 1 254 ? -19.178 -4.213 15.053 1.00 73.44 254 GLU A N 1
ATOM 2079 C CA . GLU A 1 254 ? -19.453 -4.657 13.685 1.00 73.44 254 GLU A CA 1
ATOM 2080 C C . GLU A 1 254 ? -18.673 -5.924 13.318 1.00 73.44 254 GLU A C 1
ATOM 2082 O O . GLU A 1 254 ? -19.232 -6.785 12.641 1.00 73.44 254 GLU A O 1
ATOM 2087 N N . ILE A 1 255 ? -17.436 -6.077 13.803 1.00 77.44 255 ILE A N 1
ATOM 2088 C CA . ILE A 1 255 ? -16.627 -7.303 13.663 1.00 77.44 255 ILE A CA 1
ATOM 2089 C C . ILE A 1 255 ? -17.345 -8.482 14.336 1.00 77.44 255 ILE A C 1
ATOM 2091 O O . ILE A 1 255 ? -17.544 -9.532 13.720 1.00 77.44 255 ILE A O 1
ATOM 2095 N N . VAL A 1 256 ? -17.800 -8.295 15.578 1.00 77.00 256 VAL A N 1
ATOM 2096 C CA . VAL A 1 256 ? -18.557 -9.311 16.325 1.00 77.00 256 VAL A CA 1
ATOM 2097 C C . VAL A 1 256 ? -19.879 -9.620 15.624 1.00 77.00 256 VAL A C 1
ATOM 2099 O O . VAL A 1 256 ? -20.215 -10.786 15.421 1.00 77.00 256 VAL A O 1
ATOM 2102 N N . SER A 1 257 ? -20.609 -8.596 15.177 1.00 77.94 257 SER A N 1
ATOM 2103 C CA . SER A 1 257 ? -21.849 -8.771 14.413 1.00 77.94 257 SER A CA 1
ATOM 2104 C C . SER A 1 257 ? -21.616 -9.551 13.114 1.00 77.94 257 SER A C 1
ATOM 2106 O O . SER A 1 257 ? -22.403 -10.434 12.773 1.00 77.94 257 SER A O 1
ATOM 2108 N N . ALA A 1 258 ? -20.512 -9.297 12.409 1.00 76.12 258 ALA A N 1
ATOM 2109 C CA . ALA A 1 258 ? -20.144 -10.023 11.199 1.00 76.12 258 ALA A CA 1
ATOM 2110 C C . ALA A 1 258 ? -19.829 -11.498 11.471 1.00 76.12 258 ALA A C 1
ATOM 2112 O O . ALA A 1 258 ? -20.266 -12.355 10.703 1.00 76.12 258 ALA A O 1
ATOM 2113 N N . PHE A 1 259 ? -19.142 -11.806 12.575 1.00 77.38 259 PHE A N 1
ATOM 2114 C CA . PHE A 1 259 ? -18.903 -13.187 12.999 1.00 77.38 259 PHE A CA 1
ATOM 2115 C C . PHE A 1 259 ? -20.209 -13.909 13.352 1.00 77.38 259 PHE A C 1
ATOM 2117 O O . PHE A 1 259 ? -20.447 -15.024 12.889 1.00 77.38 259 PHE A O 1
ATOM 2124 N N . VAL A 1 260 ? -21.086 -13.260 14.125 1.00 80.38 260 VAL A N 1
ATOM 2125 C CA . VAL A 1 260 ? -22.378 -13.826 14.550 1.00 80.38 260 VAL A CA 1
ATOM 2126 C C . VAL A 1 260 ? -23.307 -14.074 13.357 1.00 80.38 260 VAL A C 1
ATOM 2128 O O . VAL A 1 260 ? -24.043 -15.056 13.348 1.00 80.38 260 VAL A O 1
ATOM 2131 N N . ARG A 1 261 ? -23.246 -13.230 12.321 1.00 78.06 261 ARG A N 1
ATOM 2132 C CA . ARG A 1 261 ? -24.033 -13.375 11.083 1.00 78.06 261 ARG A CA 1
ATOM 2133 C C . ARG A 1 261 ? -23.552 -14.494 10.154 1.00 78.06 261 ARG A C 1
ATOM 2135 O O . ARG A 1 261 ? -24.245 -14.806 9.184 1.00 78.06 261 ARG A O 1
ATOM 2142 N N . LEU A 1 262 ? -22.388 -15.099 10.399 1.00 79.19 262 LEU A N 1
ATOM 2143 C CA . LEU A 1 262 ? -21.950 -16.265 9.634 1.00 79.19 262 LEU A CA 1
ATOM 2144 C C . LEU A 1 262 ? -22.813 -17.479 10.001 1.00 79.19 262 LEU A C 1
ATOM 2146 O O . LEU A 1 262 ? -22.554 -18.170 10.977 1.00 79.19 262 LEU A O 1
ATOM 2150 N N . ASN A 1 263 ? -23.809 -17.784 9.171 1.00 71.69 263 ASN A N 1
ATOM 2151 C CA . ASN A 1 263 ? -24.660 -18.968 9.353 1.00 71.69 263 ASN A CA 1
ATOM 2152 C C . ASN A 1 263 ? -23.913 -20.303 9.123 1.00 71.69 263 ASN A C 1
ATOM 2154 O O . ASN A 1 263 ? -24.427 -21.371 9.450 1.00 71.69 263 ASN A O 1
ATOM 2158 N N . ASP A 1 264 ? -22.708 -20.253 8.550 1.00 81.69 264 ASP A N 1
ATOM 2159 C CA . ASP A 1 264 ? -21.861 -21.412 8.269 1.00 81.69 264 ASP A CA 1
ATOM 2160 C C . ASP A 1 264 ? -20.901 -21.680 9.444 1.00 81.69 264 ASP A C 1
ATOM 2162 O O . ASP A 1 264 ? -19.878 -21.004 9.608 1.00 81.69 264 ASP A O 1
ATOM 2166 N N . LYS A 1 265 ? -21.225 -22.704 10.247 1.00 77.62 265 LYS A N 1
ATOM 2167 C CA . LYS A 1 265 ? -20.420 -23.129 11.406 1.00 77.62 265 LYS A CA 1
ATOM 2168 C C . LYS A 1 265 ? -18.997 -23.544 11.027 1.00 77.62 265 LYS A C 1
ATOM 2170 O O . LYS A 1 265 ? -18.078 -23.364 11.822 1.00 77.62 265 LYS A O 1
ATOM 2175 N N . THR A 1 266 ? -18.792 -24.064 9.820 1.00 75.56 266 THR A N 1
ATOM 2176 C CA . THR A 1 266 ? -17.472 -24.497 9.346 1.00 75.56 266 THR A CA 1
ATOM 2177 C C . THR A 1 266 ? -16.583 -23.287 9.058 1.00 75.56 266 THR A C 1
ATOM 2179 O O . THR A 1 266 ? -15.393 -23.297 9.376 1.00 75.56 266 THR A O 1
ATOM 2182 N N . ARG A 1 267 ? -17.160 -22.193 8.541 1.00 71.94 267 ARG A N 1
ATOM 2183 C CA . ARG A 1 267 ? -16.448 -20.913 8.369 1.00 71.94 267 ARG A CA 1
ATOM 2184 C C . ARG A 1 267 ? -16.150 -20.217 9.691 1.00 71.94 267 ARG A C 1
ATOM 2186 O O . ARG A 1 267 ? -15.053 -19.687 9.839 1.00 71.94 267 ARG A O 1
ATOM 2193 N N . GLN A 1 268 ? -17.081 -20.234 10.646 1.00 75.44 268 GLN A N 1
ATOM 2194 C CA . GLN A 1 268 ? -16.836 -19.694 11.990 1.00 75.44 268 GLN A CA 1
ATOM 2195 C C . GLN A 1 268 ? -15.688 -20.431 12.683 1.00 75.44 268 GLN A C 1
ATOM 2197 O O . GLN A 1 268 ? -14.766 -19.794 13.188 1.00 75.44 268 GLN A O 1
ATOM 2202 N N . TYR A 1 269 ? -15.703 -21.765 12.637 1.00 72.00 269 TYR A N 1
ATOM 2203 C CA . TYR A 1 269 ? -14.629 -22.582 13.196 1.00 72.00 269 TYR A CA 1
ATOM 2204 C C . TYR A 1 269 ? -13.287 -22.290 12.518 1.00 72.00 269 TYR A C 1
ATOM 2206 O O . TYR A 1 269 ? -12.288 -22.073 13.194 1.00 72.00 269 TYR A O 1
ATOM 2214 N N . SER A 1 270 ? -13.276 -22.184 11.186 1.00 70.75 270 SER A N 1
ATOM 2215 C CA . SER A 1 270 ? -12.073 -21.822 10.437 1.00 70.75 270 SER A CA 1
ATOM 2216 C C . SER A 1 270 ? -11.495 -20.478 10.899 1.00 70.75 270 SER A C 1
ATOM 2218 O O . SER A 1 270 ? -10.299 -20.408 11.172 1.00 70.75 270 SER A O 1
ATOM 2220 N N . LEU A 1 271 ? -12.325 -19.439 11.063 1.00 70.81 271 LEU A N 1
ATOM 2221 C CA . LEU A 1 271 ? -11.887 -18.126 11.560 1.00 70.81 271 LEU A CA 1
ATOM 2222 C C . LEU A 1 271 ? -11.336 -18.185 12.989 1.00 70.81 271 LEU A C 1
ATOM 2224 O O . LEU A 1 271 ? -10.362 -17.505 13.282 1.00 70.81 271 LEU A O 1
ATOM 2228 N N . MET A 1 272 ? -11.912 -19.018 13.858 1.00 74.00 272 MET A N 1
ATOM 2229 C CA . MET A 1 272 ? -11.416 -19.213 15.225 1.00 74.00 272 MET A CA 1
ATOM 2230 C C . MET A 1 272 ? -10.072 -19.950 15.295 1.00 74.00 272 MET A C 1
ATOM 2232 O O . MET A 1 272 ? -9.361 -19.826 16.286 1.00 74.00 272 MET A O 1
ATOM 2236 N N . THR A 1 273 ? -9.737 -20.740 14.273 1.00 69.88 273 THR A N 1
ATOM 2237 C CA . THR A 1 273 ? -8.473 -21.495 14.203 1.00 69.88 273 THR A CA 1
ATOM 2238 C C . THR A 1 273 ? -7.346 -20.753 13.477 1.00 69.88 273 THR A C 1
ATOM 2240 O O . THR A 1 273 ? -6.214 -21.230 13.468 1.00 69.88 273 THR A O 1
ATOM 2243 N N . MET A 1 274 ? -7.642 -19.611 12.849 1.00 66.31 274 MET A N 1
ATOM 2244 C CA . MET A 1 274 ? -6.648 -18.774 12.168 1.00 66.31 274 MET A CA 1
ATOM 2245 C C . MET A 1 274 ? -5.866 -17.896 13.156 1.00 66.31 274 MET A C 1
ATOM 2247 O O . MET A 1 274 ? -6.351 -17.630 14.258 1.00 66.31 274 MET A O 1
ATOM 2251 N N . PRO A 1 275 ? -4.680 -17.390 12.762 1.00 70.44 275 PRO A N 1
ATOM 2252 C CA . PRO A 1 275 ? -3.977 -16.358 13.518 1.00 70.44 275 PRO A CA 1
ATOM 2253 C C . PRO A 1 275 ? -4.885 -15.144 13.803 1.00 70.44 275 PRO A C 1
ATOM 2255 O O . PRO A 1 275 ? -5.636 -14.744 12.908 1.00 70.44 275 PRO A O 1
ATOM 2258 N N . PRO A 1 276 ? -4.814 -14.527 15.002 1.00 65.94 276 PRO A N 1
ATOM 2259 C CA . PRO A 1 276 ? -5.734 -13.463 15.418 1.00 65.94 276 PRO A CA 1
ATOM 2260 C C . PRO A 1 276 ? -5.811 -12.284 14.446 1.00 65.94 276 PRO A C 1
ATOM 2262 O O . PRO A 1 276 ? -6.905 -11.822 14.130 1.00 65.94 276 PRO A O 1
ATOM 2265 N N . ASP A 1 277 ? -4.669 -11.845 13.917 1.00 62.06 277 ASP A N 1
ATOM 2266 C CA . ASP A 1 277 ? -4.603 -10.722 12.978 1.00 62.06 277 ASP A CA 1
ATOM 2267 C C . ASP A 1 277 ? -5.279 -11.055 11.640 1.00 62.06 277 ASP A C 1
ATOM 2269 O O . ASP A 1 277 ? -6.003 -10.238 11.069 1.00 62.06 277 ASP A O 1
ATOM 2273 N N . GLU A 1 278 ? -5.108 -12.290 11.159 1.00 61.12 278 GLU A N 1
ATOM 2274 C CA . GLU A 1 278 ? -5.729 -12.763 9.921 1.00 61.12 278 GLU A CA 1
ATOM 2275 C C . GLU A 1 278 ? -7.241 -12.965 10.098 1.00 61.12 278 GLU A C 1
ATOM 2277 O O . GLU A 1 278 ? -8.036 -12.585 9.234 1.00 61.12 278 GLU A O 1
ATOM 2282 N N . ALA A 1 279 ? -7.654 -13.521 11.239 1.00 65.12 279 ALA A N 1
ATOM 2283 C CA . ALA A 1 279 ? -9.058 -13.681 11.597 1.00 65.12 279 ALA A CA 1
ATOM 2284 C C . ALA A 1 279 ? -9.756 -12.319 11.714 1.00 65.12 279 ALA A C 1
ATOM 2286 O O . ALA A 1 279 ? -10.833 -12.129 11.143 1.00 65.12 279 ALA A O 1
ATOM 2287 N N . ARG A 1 280 ? -9.118 -11.352 12.387 1.00 71.75 280 ARG A N 1
ATOM 2288 C CA . ARG A 1 280 ? -9.610 -9.979 12.525 1.00 71.75 280 ARG A CA 1
ATOM 2289 C C . ARG A 1 280 ? -9.766 -9.309 11.165 1.00 71.75 280 ARG A C 1
ATOM 2291 O O . ARG A 1 280 ? -10.854 -8.833 10.862 1.00 71.75 280 ARG A O 1
ATOM 2298 N N . MET A 1 281 ? -8.751 -9.371 10.307 1.00 64.88 281 MET A N 1
ATOM 2299 C CA . MET A 1 281 ? -8.811 -8.806 8.954 1.00 64.88 281 MET A CA 1
ATOM 2300 C C . MET A 1 281 ? -9.953 -9.415 8.120 1.00 64.88 281 MET A C 1
ATOM 2302 O O . MET A 1 281 ? -10.683 -8.708 7.423 1.00 64.88 281 MET A O 1
ATOM 2306 N N . ARG A 1 282 ? -10.166 -10.736 8.215 1.00 68.00 282 ARG A N 1
ATOM 2307 C CA . ARG A 1 282 ? -11.286 -11.411 7.535 1.00 68.00 282 ARG A CA 1
ATOM 2308 C C . ARG A 1 282 ? -12.651 -11.027 8.108 1.00 68.00 282 ARG A C 1
ATOM 2310 O O . ARG A 1 282 ? -13.629 -10.988 7.363 1.00 68.00 282 ARG A O 1
ATOM 2317 N N . LEU A 1 283 ? -12.742 -10.751 9.403 1.00 72.38 283 LEU A N 1
ATOM 2318 C CA . LEU A 1 283 ? -13.976 -10.287 10.032 1.00 72.38 283 LEU A CA 1
ATOM 2319 C C . LEU A 1 283 ? -14.278 -8.823 9.718 1.00 72.38 283 LEU A C 1
ATOM 2321 O O . LEU A 1 283 ? -15.431 -8.494 9.451 1.00 72.38 283 LEU A O 1
ATOM 2325 N N . GLU A 1 284 ? -13.261 -7.968 9.668 1.00 72.75 284 GLU A N 1
ATOM 2326 C CA . GLU A 1 284 ? -13.377 -6.581 9.210 1.00 72.75 284 GLU A CA 1
ATOM 2327 C C . GLU A 1 284 ? -13.901 -6.532 7.768 1.00 72.75 284 GLU A C 1
ATOM 2329 O O . GLU A 1 284 ? -14.834 -5.789 7.465 1.00 72.75 284 GLU A O 1
ATOM 2334 N N . LEU A 1 285 ? -13.399 -7.418 6.906 1.00 68.25 285 LEU A N 1
ATOM 2335 C CA . LEU A 1 285 ? -13.918 -7.636 5.555 1.00 68.25 285 LEU A CA 1
ATOM 2336 C C . LEU A 1 285 ? -15.399 -8.021 5.521 1.00 68.25 285 LEU A C 1
ATOM 2338 O O . LEU A 1 285 ? -16.181 -7.452 4.756 1.00 68.25 285 LEU A O 1
ATOM 2342 N N . LEU A 1 286 ? -15.794 -9.003 6.332 1.00 71.25 286 LEU A N 1
ATOM 2343 C CA . LEU A 1 286 ? -17.182 -9.459 6.401 1.00 71.25 286 LEU A CA 1
ATOM 2344 C C . LEU A 1 286 ? -18.101 -8.351 6.923 1.00 71.25 286 LEU A C 1
ATOM 2346 O O . LEU A 1 286 ? -19.186 -8.139 6.378 1.00 71.25 286 LEU A O 1
ATOM 2350 N N . ALA A 1 287 ? -17.654 -7.602 7.926 1.00 73.44 287 ALA A N 1
ATOM 2351 C CA . ALA A 1 287 ? -18.369 -6.454 8.463 1.00 73.44 287 ALA A CA 1
ATOM 2352 C C . ALA A 1 287 ? -18.558 -5.358 7.407 1.00 73.44 287 ALA A C 1
ATOM 2354 O O . ALA A 1 287 ? -19.670 -4.857 7.237 1.00 73.44 287 ALA A O 1
ATOM 2355 N N . GLN A 1 288 ? -17.515 -5.049 6.634 1.00 69.00 288 GLN A N 1
ATOM 2356 C CA . GLN A 1 288 ? -17.594 -4.092 5.530 1.00 69.00 288 GLN A CA 1
ATOM 2357 C C . GLN A 1 288 ? -18.502 -4.577 4.396 1.00 69.00 288 GLN A C 1
ATOM 2359 O O . GLN A 1 288 ? -19.243 -3.774 3.833 1.00 69.00 288 GLN A O 1
ATOM 2364 N N . SER A 1 289 ? -18.512 -5.879 4.090 1.00 64.69 289 SER A N 1
ATOM 2365 C CA . SER A 1 289 ? -19.358 -6.448 3.028 1.00 64.69 289 SER A CA 1
ATOM 2366 C C . SER A 1 289 ? -20.863 -6.297 3.290 1.00 64.69 289 SER A C 1
ATOM 2368 O O . SER A 1 289 ? -21.648 -6.266 2.344 1.00 64.69 289 SER A O 1
ATOM 2370 N N . ASN A 1 290 ? -21.250 -6.148 4.563 1.00 65.62 290 ASN A N 1
ATOM 2371 C CA . ASN A 1 290 ? -22.630 -5.942 5.000 1.00 65.62 290 ASN A CA 1
ATOM 2372 C C . ASN A 1 290 ? -23.083 -4.469 4.943 1.00 65.62 290 ASN A C 1
ATOM 2374 O O . ASN A 1 290 ? -24.255 -4.192 5.207 1.00 65.62 290 ASN A O 1
ATOM 2378 N N . ARG A 1 291 ? -22.183 -3.521 4.642 1.00 68.94 291 ARG A N 1
ATOM 2379 C CA . ARG A 1 291 ? -22.514 -2.097 4.478 1.00 68.94 291 ARG A CA 1
ATOM 2380 C C . ARG A 1 291 ? -23.018 -1.818 3.055 1.00 68.94 291 ARG A C 1
ATOM 2382 O O . ARG A 1 291 ? -22.687 -2.529 2.107 1.00 68.94 291 ARG A O 1
ATOM 2389 N N . THR A 1 292 ? -23.812 -0.759 2.893 1.00 60.25 292 THR A N 1
ATOM 2390 C CA . THR A 1 292 ? -24.252 -0.266 1.578 1.00 60.25 292 THR A CA 1
ATOM 2391 C C . THR A 1 292 ? -23.036 0.125 0.741 1.00 60.25 292 THR A C 1
ATOM 2393 O O . THR A 1 292 ? -22.400 1.130 1.033 1.00 60.25 292 THR A O 1
ATOM 2396 N N . GLN A 1 293 ? -22.716 -0.668 -0.285 1.00 70.62 293 GLN A N 1
ATOM 2397 C CA . GLN A 1 293 ? -21.437 -0.586 -0.994 1.00 70.62 293 GLN A CA 1
ATOM 2398 C C . GLN A 1 293 ? -21.293 0.691 -1.835 1.00 70.62 293 GLN A C 1
ATOM 2400 O O . GLN A 1 293 ? -21.751 0.745 -2.983 1.00 70.62 293 GLN A O 1
ATOM 2405 N N . THR A 1 294 ? -20.592 1.692 -1.300 1.00 83.62 294 THR A N 1
ATOM 2406 C CA . THR A 1 294 ? -20.091 2.818 -2.106 1.00 83.62 294 THR A CA 1
ATOM 2407 C C . THR A 1 294 ? -19.015 2.334 -3.096 1.00 83.62 294 THR A C 1
ATOM 2409 O O . THR A 1 294 ? -18.430 1.261 -2.893 1.00 83.62 294 THR A O 1
ATOM 2412 N N . PRO A 1 295 ? -18.722 3.080 -4.179 1.00 85.31 295 PRO A N 1
ATOM 2413 C CA . PRO A 1 295 ? -17.622 2.754 -5.092 1.00 85.31 295 PRO A CA 1
ATOM 2414 C C . PRO A 1 295 ? -16.281 2.528 -4.370 1.00 85.31 295 PRO A C 1
ATOM 2416 O O . PRO A 1 295 ? -15.580 1.559 -4.655 1.00 85.31 295 PRO A O 1
ATOM 2419 N N . GLU A 1 296 ? -15.969 3.352 -3.370 1.00 85.56 296 GLU A N 1
ATOM 2420 C CA . GLU A 1 296 ? -14.751 3.263 -2.560 1.00 85.56 296 GLU A CA 1
ATOM 2421 C C . GLU A 1 296 ? -14.714 1.997 -1.688 1.00 85.56 296 GLU A C 1
ATOM 2423 O O . GLU A 1 296 ? -13.666 1.373 -1.541 1.00 85.56 296 GLU A O 1
ATOM 2428 N N . GLN A 1 297 ? -15.857 1.553 -1.154 1.00 82.19 297 GLN A N 1
ATOM 2429 C CA . GLN A 1 297 ? -15.937 0.295 -0.402 1.00 82.19 297 GLN A CA 1
ATOM 2430 C C . GLN A 1 297 ? -15.774 -0.931 -1.306 1.00 82.19 297 GLN A C 1
ATOM 2432 O O . GLN A 1 297 ? -15.146 -1.912 -0.908 1.00 82.19 297 GLN A O 1
ATOM 2437 N N . LYS A 1 298 ? -16.280 -0.883 -2.546 1.00 85.25 298 LYS A N 1
ATOM 2438 C CA . LYS A 1 298 ? -16.026 -1.944 -3.538 1.00 85.25 298 LYS A CA 1
ATOM 2439 C C . LYS A 1 298 ? -14.544 -2.028 -3.890 1.00 85.25 298 LYS A C 1
ATOM 2441 O O . LYS A 1 298 ? -14.001 -3.128 -3.981 1.00 85.25 298 LYS A O 1
ATOM 2446 N N . LEU A 1 299 ? -13.887 -0.879 -4.051 1.00 89.31 299 LEU A N 1
ATOM 2447 C CA . LEU A 1 299 ? -12.444 -0.810 -4.261 1.00 89.31 299 LEU A CA 1
ATOM 2448 C C . LEU A 1 299 ? -11.670 -1.375 -3.063 1.00 89.31 299 LEU A C 1
ATOM 2450 O O . LEU A 1 299 ? -10.727 -2.139 -3.256 1.00 89.31 299 LEU A O 1
ATOM 2454 N N . LEU A 1 300 ? -12.101 -1.071 -1.837 1.00 84.81 300 LEU A N 1
ATOM 2455 C CA . LEU A 1 300 ? -11.486 -1.600 -0.621 1.00 84.81 300 LEU A CA 1
ATOM 2456 C C . LEU A 1 300 ? -11.532 -3.135 -0.576 1.00 84.81 300 LEU A C 1
ATOM 2458 O O . LEU A 1 300 ? -10.519 -3.768 -0.288 1.00 84.81 300 LEU A O 1
ATOM 2462 N N . VAL A 1 301 ? -12.656 -3.750 -0.957 1.00 82.19 301 VAL A N 1
ATOM 2463 C CA . VAL A 1 301 ? -12.764 -5.217 -1.063 1.00 82.19 301 VAL A CA 1
ATOM 2464 C C . VAL A 1 301 ? -11.760 -5.787 -2.073 1.00 82.19 301 VAL A C 1
ATOM 2466 O O . VAL A 1 301 ? -11.111 -6.794 -1.783 1.00 82.19 301 VAL A O 1
ATOM 2469 N N . LYS A 1 302 ? -11.586 -5.142 -3.238 1.00 87.44 302 LYS A N 1
ATOM 2470 C CA . LYS A 1 302 ? -10.581 -5.556 -4.237 1.00 87.44 302 LYS A CA 1
ATOM 2471 C C . LYS A 1 302 ? -9.158 -5.431 -3.694 1.00 87.44 302 LYS A C 1
ATOM 2473 O O . LYS A 1 302 ? -8.365 -6.355 -3.860 1.00 87.44 302 LYS A O 1
ATOM 2478 N N . PHE A 1 303 ? -8.851 -4.323 -3.020 1.00 88.19 303 PHE A N 1
ATOM 2479 C CA . PHE A 1 303 ? -7.547 -4.107 -2.399 1.00 88.19 303 PHE A CA 1
ATOM 2480 C C . PHE A 1 303 ? -7.232 -5.179 -1.357 1.00 88.19 303 PHE A C 1
ATOM 2482 O O . PHE A 1 303 ? -6.147 -5.749 -1.379 1.00 88.19 303 PHE A O 1
ATOM 2489 N N . ILE A 1 304 ? -8.175 -5.505 -0.475 1.00 78.25 304 ILE A N 1
ATOM 2490 C CA . ILE A 1 304 ? -7.927 -6.502 0.567 1.00 78.25 304 ILE A CA 1
ATOM 2491 C C . ILE A 1 304 ? -7.758 -7.906 -0.035 1.00 78.25 304 ILE A C 1
ATOM 2493 O O . ILE A 1 304 ? -6.902 -8.669 0.413 1.00 78.25 304 ILE A O 1
ATOM 2497 N N . ALA A 1 305 ? -8.520 -8.251 -1.080 1.00 77.69 305 ALA A N 1
ATOM 2498 C CA . ALA A 1 305 ? -8.311 -9.503 -1.808 1.00 77.69 305 ALA A CA 1
ATOM 2499 C C . ALA A 1 305 ? -6.895 -9.580 -2.407 1.00 77.69 305 ALA A C 1
ATOM 2501 O 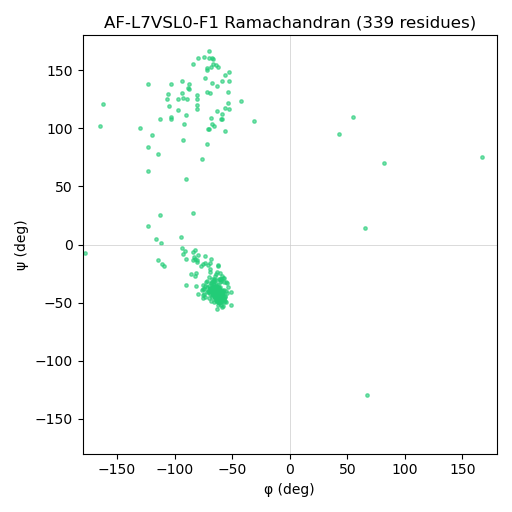O . ALA A 1 305 ? -6.219 -10.596 -2.250 1.00 77.69 305 ALA A O 1
ATOM 2502 N N . PHE A 1 306 ? -6.425 -8.487 -3.017 1.00 83.44 306 PHE A N 1
ATOM 2503 C CA . PHE A 1 306 ? -5.047 -8.369 -3.487 1.00 83.44 306 PHE A CA 1
ATOM 2504 C C . PHE A 1 306 ? -4.037 -8.493 -2.342 1.00 83.44 306 PHE A C 1
ATOM 2506 O O . PHE A 1 306 ? -3.109 -9.283 -2.456 1.00 83.44 306 PHE A O 1
ATOM 2513 N N . ALA A 1 307 ? -4.222 -7.782 -1.226 1.00 76.44 307 ALA A N 1
ATOM 2514 C CA . ALA A 1 307 ? -3.303 -7.802 -0.089 1.00 76.44 307 ALA A CA 1
ATOM 2515 C C . ALA A 1 307 ? -3.150 -9.211 0.509 1.00 76.44 307 ALA A C 1
ATOM 2517 O O . ALA A 1 307 ? -2.036 -9.632 0.820 1.00 76.44 307 ALA A O 1
ATOM 2518 N N . ARG A 1 308 ? -4.252 -9.971 0.598 1.00 72.06 308 ARG A N 1
ATOM 2519 C CA . ARG A 1 308 ? -4.246 -11.373 1.042 1.00 72.06 308 ARG A CA 1
ATOM 2520 C C . ARG A 1 308 ? -3.461 -12.274 0.091 1.00 72.06 308 ARG A C 1
ATOM 2522 O O . ARG A 1 308 ? -2.687 -13.117 0.534 1.00 72.06 308 ARG A O 1
ATOM 2529 N N . ASP A 1 309 ? -3.648 -12.090 -1.213 1.00 73.75 309 ASP A N 1
ATOM 2530 C CA . ASP A 1 309 ? -3.045 -12.947 -2.234 1.00 73.75 309 ASP A CA 1
ATOM 2531 C C . ASP A 1 309 ? -1.709 -12.368 -2.769 1.00 73.75 309 ASP A C 1
ATOM 2533 O O . ASP A 1 309 ? -1.098 -12.938 -3.676 1.00 73.75 309 ASP A O 1
ATOM 2537 N N . ARG A 1 310 ? -1.208 -11.274 -2.170 1.00 78.75 310 ARG A N 1
ATOM 2538 C CA . ARG A 1 310 ? -0.080 -10.440 -2.631 1.00 78.75 310 ARG A CA 1
ATOM 2539 C C . ARG A 1 310 ? 1.166 -11.247 -2.961 1.00 78.75 310 ARG A C 1
ATOM 2541 O O . ARG A 1 310 ? 1.696 -11.132 -4.062 1.00 78.75 310 ARG A O 1
ATOM 2548 N N . GLN A 1 311 ? 1.622 -12.100 -2.042 1.00 70.50 311 GLN A N 1
ATOM 2549 C CA . GLN A 1 311 ? 2.825 -12.915 -2.262 1.00 70.50 311 GLN A CA 1
ATOM 2550 C C . GLN A 1 311 ? 2.668 -13.868 -3.450 1.00 70.50 311 GLN A C 1
ATOM 2552 O O . GLN A 1 311 ? 3.607 -14.063 -4.220 1.00 70.50 311 GLN A O 1
ATOM 2557 N N . ARG A 1 312 ? 1.471 -14.437 -3.630 1.00 69.19 312 ARG A N 1
ATOM 2558 C CA . ARG A 1 312 ? 1.172 -15.318 -4.761 1.00 69.19 312 ARG A CA 1
ATOM 2559 C C . ARG A 1 312 ? 1.109 -14.534 -6.068 1.00 69.19 312 ARG A C 1
ATOM 2561 O O . ARG A 1 312 ? 1.618 -15.024 -7.069 1.00 69.19 312 ARG A O 1
ATOM 2568 N N . VAL A 1 313 ? 0.513 -13.342 -6.061 1.00 72.88 313 VAL A N 1
ATOM 2569 C CA . VAL A 1 313 ? 0.435 -12.457 -7.234 1.00 72.88 313 VAL A CA 1
ATOM 2570 C C . VAL A 1 313 ? 1.838 -12.023 -7.659 1.00 72.88 313 VAL A C 1
ATOM 2572 O O . VAL A 1 313 ? 2.250 -12.317 -8.776 1.00 72.88 313 VAL A O 1
ATOM 2575 N N . ILE A 1 314 ? 2.620 -11.433 -6.753 1.00 74.94 314 ILE A N 1
ATOM 2576 C CA . ILE A 1 314 ? 3.988 -10.973 -7.042 1.00 74.94 314 ILE A CA 1
ATOM 2577 C C . ILE A 1 314 ? 4.892 -12.145 -7.433 1.00 74.94 314 ILE A C 1
ATOM 2579 O O . ILE A 1 314 ? 5.667 -12.043 -8.385 1.00 74.94 314 ILE A O 1
ATOM 2583 N N . GLY A 1 315 ? 4.778 -13.279 -6.737 1.00 66.50 315 GLY A N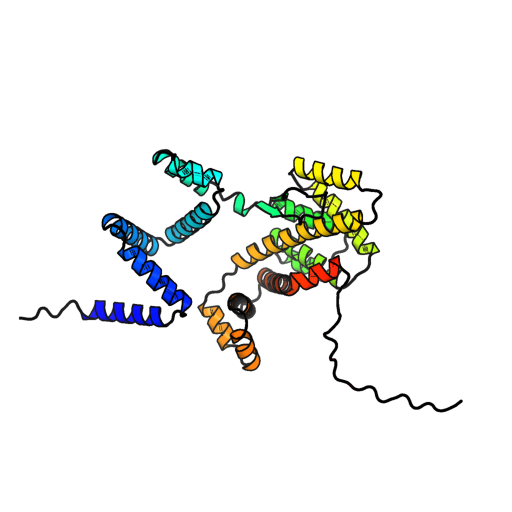 1
ATOM 2584 C CA . GLY A 1 315 ? 5.534 -14.491 -7.045 1.00 66.50 315 GLY A CA 1
ATOM 2585 C C . GLY A 1 315 ? 5.203 -15.071 -8.423 1.00 66.50 315 GLY A C 1
ATOM 2586 O O . GLY A 1 315 ? 6.115 -15.461 -9.151 1.00 66.50 315 GLY A O 1
ATOM 2587 N N . ALA A 1 316 ? 3.926 -15.085 -8.816 1.00 67.19 316 ALA A N 1
ATOM 2588 C CA . ALA A 1 316 ? 3.502 -15.537 -10.140 1.00 67.19 316 ALA A CA 1
ATOM 2589 C C . ALA A 1 316 ? 4.044 -14.629 -11.252 1.00 67.19 316 ALA A C 1
ATOM 2591 O O . ALA A 1 316 ? 4.536 -15.139 -12.254 1.00 67.19 316 ALA A O 1
ATOM 2592 N N . ILE A 1 317 ? 4.020 -13.311 -11.045 1.00 69.81 317 ILE A N 1
ATOM 2593 C CA . ILE A 1 317 ? 4.530 -12.324 -12.007 1.00 69.81 317 ILE A CA 1
ATOM 2594 C C . ILE A 1 317 ? 6.056 -12.427 -12.137 1.00 69.81 317 ILE A C 1
ATOM 2596 O O . ILE A 1 317 ? 6.595 -12.410 -13.240 1.00 69.81 317 ILE A O 1
ATOM 2600 N N . THR A 1 318 ? 6.757 -12.570 -11.010 1.00 64.38 318 THR A N 1
ATOM 2601 C CA . THR A 1 318 ? 8.227 -12.573 -10.977 1.00 64.38 318 THR A CA 1
ATOM 2602 C C . THR A 1 318 ? 8.799 -13.895 -11.492 1.00 64.38 318 THR A C 1
ATOM 2604 O O . THR A 1 318 ? 9.746 -13.897 -12.267 1.00 64.38 318 THR A O 1
ATOM 2607 N N . PHE A 1 319 ? 8.236 -15.037 -11.092 1.00 60.47 319 PHE A N 1
ATOM 2608 C CA . PHE A 1 319 ? 8.831 -16.354 -11.360 1.00 60.47 319 PHE A CA 1
ATOM 2609 C C . PHE A 1 319 ? 8.028 -17.219 -12.341 1.00 60.47 319 PHE A C 1
ATOM 2611 O O . PHE A 1 319 ? 8.410 -18.359 -12.599 1.00 60.47 319 PHE A O 1
ATOM 2618 N N . GLY A 1 320 ? 6.904 -16.726 -12.875 1.00 52.12 320 GLY A N 1
ATOM 2619 C CA . GLY A 1 320 ? 6.021 -17.506 -13.752 1.00 52.12 320 GLY A CA 1
ATOM 2620 C C . GLY A 1 320 ? 5.344 -18.693 -13.052 1.00 52.12 320 GLY A C 1
ATOM 2621 O O . GLY A 1 320 ? 4.815 -19.587 -13.709 1.00 52.12 320 GLY A O 1
ATOM 2622 N N . LEU A 1 321 ? 5.362 -18.737 -11.715 1.00 42.84 321 LEU A N 1
ATOM 2623 C CA . LEU A 1 321 ? 4.799 -19.820 -10.903 1.00 42.84 321 LEU A CA 1
ATOM 2624 C C . LEU A 1 321 ? 3.324 -19.540 -10.566 1.00 42.84 321 LEU A C 1
ATOM 2626 O O . LEU A 1 321 ? 2.923 -19.482 -9.406 1.00 42.84 321 LEU A O 1
ATOM 2630 N N . GLY A 1 322 ? 2.498 -19.342 -11.592 1.00 32.97 322 GLY A N 1
ATOM 2631 C CA . GLY A 1 322 ? 1.049 -19.195 -11.462 1.00 32.97 322 GLY A CA 1
ATOM 2632 C C . GLY A 1 322 ? 0.321 -20.474 -11.871 1.00 32.97 322 GLY A C 1
ATOM 2633 O O . GLY A 1 322 ? 0.258 -20.785 -13.050 1.00 32.97 322 GLY A O 1
ATOM 2634 N N . ASN A 1 323 ? -0.270 -21.174 -10.894 1.00 36.81 323 ASN A N 1
ATOM 2635 C CA . ASN A 1 323 ? -1.128 -22.371 -11.004 1.00 36.81 323 ASN A CA 1
ATOM 2636 C C . ASN A 1 323 ? -0.433 -23.738 -11.161 1.00 36.81 323 ASN A C 1
ATOM 2638 O O . ASN A 1 323 ? -0.633 -24.459 -12.135 1.00 36.81 323 ASN A O 1
ATOM 2642 N N . ARG A 1 324 ? 0.222 -24.210 -10.095 1.00 35.69 324 ARG A N 1
ATOM 2643 C CA . ARG A 1 324 ? 0.071 -25.626 -9.720 1.00 35.69 324 ARG A CA 1
ATOM 2644 C C . ARG A 1 324 ? -0.872 -25.701 -8.527 1.00 35.69 324 ARG A C 1
ATOM 2646 O O . ARG A 1 324 ? -0.516 -25.287 -7.429 1.00 35.69 324 ARG A O 1
ATOM 2653 N N . ALA A 1 325 ? -2.088 -26.193 -8.761 1.00 34.06 325 ALA A N 1
ATOM 2654 C CA . ALA A 1 325 ? -2.927 -26.696 -7.680 1.00 34.06 325 ALA A CA 1
ATOM 2655 C C . ALA A 1 325 ? -2.120 -27.734 -6.874 1.00 34.06 325 ALA A C 1
ATOM 2657 O O . ALA A 1 325 ? -1.275 -28.415 -7.472 1.00 34.06 325 ALA A O 1
ATOM 2658 N N . PRO A 1 326 ? -2.339 -27.876 -5.553 1.00 33.25 326 PRO A N 1
ATOM 2659 C CA . PRO A 1 326 ? -1.743 -28.972 -4.804 1.00 33.25 326 PRO A CA 1
ATOM 2660 C C . PRO A 1 326 ? -2.104 -30.268 -5.529 1.00 33.25 326 PRO A C 1
ATOM 2662 O O . PRO A 1 326 ? -3.277 -30.589 -5.727 1.00 33.25 326 PRO A O 1
ATOM 2665 N N . ARG A 1 327 ? -1.083 -30.963 -6.030 1.00 32.19 327 ARG A N 1
ATOM 2666 C CA . ARG A 1 327 ? -1.252 -32.249 -6.693 1.00 32.19 327 ARG A CA 1
ATOM 2667 C C . ARG A 1 327 ? -1.748 -33.186 -5.600 1.00 32.19 327 ARG A C 1
ATOM 2669 O O . ARG A 1 327 ? -0.956 -33.592 -4.758 1.00 32.19 327 ARG A O 1
ATOM 2676 N N . ASN A 1 328 ? -3.049 -33.473 -5.582 1.00 29.81 328 ASN A N 1
ATOM 2677 C CA . ASN A 1 328 ? -3.599 -34.559 -4.785 1.00 29.81 328 ASN A CA 1
ATOM 2678 C C . ASN A 1 328 ? -2.870 -35.835 -5.214 1.00 29.81 328 ASN A C 1
ATOM 2680 O O . ASN A 1 328 ? -3.179 -36.441 -6.238 1.00 29.81 328 ASN A O 1
ATOM 2684 N N . THR A 1 329 ? -1.852 -36.219 -4.454 1.00 35.59 329 THR A N 1
ATOM 2685 C CA . THR A 1 329 ? -1.240 -37.540 -4.506 1.00 35.59 329 THR A CA 1
ATOM 2686 C C . THR A 1 329 ? -2.188 -38.491 -3.796 1.00 35.59 329 THR A C 1
ATOM 2688 O O . THR A 1 329 ? -1.969 -38.835 -2.645 1.00 35.59 329 THR A O 1
ATOM 2691 N N . ASN A 1 330 ? -3.299 -38.816 -4.450 1.00 38.34 330 ASN A N 1
ATOM 2692 C CA . ASN A 1 330 ? -4.139 -39.971 -4.153 1.00 38.34 330 ASN A CA 1
ATOM 2693 C C . ASN A 1 330 ? -5.065 -40.181 -5.350 1.00 38.34 330 ASN A C 1
ATOM 2695 O O . ASN A 1 330 ? -6.024 -39.443 -5.556 1.00 38.34 330 ASN A O 1
ATOM 2699 N N . GLY A 1 331 ? -4.717 -41.160 -6.177 1.00 29.81 331 GLY A N 1
ATOM 2700 C CA . GLY A 1 331 ? -5.427 -41.471 -7.409 1.00 29.81 331 GLY A CA 1
ATOM 2701 C C . GLY A 1 331 ? -4.603 -42.421 -8.260 1.00 29.81 331 GLY A C 1
ATOM 2702 O O . GLY A 1 331 ? -3.948 -42.009 -9.212 1.00 29.81 331 GLY A O 1
ATOM 2703 N N . SER A 1 332 ? -4.585 -43.680 -7.841 1.00 34.19 332 SER A N 1
ATOM 2704 C CA . SER A 1 332 ? -3.989 -44.827 -8.514 1.00 34.19 332 SER A CA 1
ATOM 2705 C C . SER A 1 332 ? -4.278 -44.825 -10.019 1.00 34.19 332 SER A C 1
ATOM 2707 O O . SER A 1 332 ? -5.436 -44.823 -10.434 1.00 34.19 332 SER A O 1
ATOM 2709 N N . ARG A 1 333 ? -3.228 -44.864 -10.843 1.00 31.39 333 ARG A N 1
ATOM 2710 C CA . ARG A 1 333 ? -3.346 -45.238 -12.257 1.00 31.39 333 ARG A CA 1
ATOM 2711 C C . ARG A 1 333 ? -3.402 -46.772 -12.315 1.00 31.39 333 ARG A C 1
ATOM 2713 O O . ARG A 1 333 ? -2.487 -47.390 -11.768 1.00 31.39 333 ARG A O 1
ATOM 2720 N N . PRO A 1 334 ? -4.416 -47.405 -12.928 1.00 33.97 334 PRO A N 1
ATOM 2721 C CA . PRO A 1 334 ? -4.321 -48.822 -13.257 1.00 33.97 334 PRO A CA 1
ATOM 2722 C C . PRO A 1 334 ? -3.265 -49.006 -14.362 1.00 33.97 334 PRO A C 1
ATOM 2724 O O . PRO A 1 334 ? -3.039 -48.068 -15.135 1.00 33.97 334 PRO A O 1
ATOM 2727 N N . PRO A 1 335 ? -2.605 -50.172 -14.444 1.00 34.09 335 PRO A N 1
ATOM 2728 C CA . PRO A 1 335 ? -1.604 -50.418 -15.469 1.00 34.09 335 PRO A CA 1
ATOM 2729 C C . PRO A 1 335 ? -2.264 -50.478 -16.851 1.00 34.09 335 PRO A C 1
ATOM 2731 O O . PRO A 1 335 ? -3.343 -51.047 -17.010 1.00 34.09 335 PRO A O 1
ATOM 2734 N N . GLU A 1 336 ? -1.602 -49.873 -17.839 1.00 32.66 336 GLU A N 1
ATOM 2735 C CA . GLU A 1 336 ? -1.933 -50.010 -19.257 1.00 32.66 336 GLU A CA 1
ATOM 2736 C C . GLU A 1 336 ? -1.909 -51.491 -19.640 1.00 32.66 336 GLU A C 1
ATOM 2738 O O . GLU A 1 336 ? -0.872 -52.153 -19.583 1.00 32.66 336 GLU A O 1
ATOM 2743 N N . THR A 1 337 ? -3.060 -52.016 -20.050 1.00 35.69 337 THR A N 1
ATOM 2744 C CA . THR A 1 337 ? -3.119 -53.252 -20.821 1.00 35.69 337 THR A CA 1
ATOM 2745 C C . THR A 1 337 ? -2.529 -52.978 -22.198 1.00 35.69 337 THR A C 1
ATOM 2747 O O . THR A 1 337 ? -3.136 -52.286 -23.016 1.00 35.69 337 THR A O 1
ATOM 2750 N N . GLN A 1 338 ? -1.341 -53.531 -22.444 1.00 41.59 338 GLN A N 1
ATOM 2751 C CA . GLN A 1 338 ? -0.903 -53.884 -23.788 1.00 41.59 338 GLN A CA 1
ATOM 2752 C C . GLN A 1 338 ? -1.970 -54.773 -24.429 1.00 41.59 338 GLN A C 1
ATOM 2754 O O . GLN A 1 338 ? -2.240 -55.849 -23.906 1.00 41.59 338 GLN A O 1
ATOM 2759 N N . ASP A 1 339 ? -2.519 -54.359 -25.568 1.00 35.16 339 ASP A N 1
ATOM 2760 C CA . ASP A 1 339 ? -2.817 -55.297 -26.649 1.00 35.16 339 ASP A CA 1
ATOM 2761 C C . ASP A 1 339 ? -3.026 -54.575 -27.995 1.00 35.16 339 ASP A C 1
ATOM 2763 O O . ASP A 1 339 ? -3.916 -53.744 -28.153 1.00 35.16 339 ASP A O 1
ATOM 2767 N N . ARG A 1 340 ? -2.169 -54.971 -28.947 1.00 37.09 340 ARG A N 1
ATOM 2768 C CA . ARG A 1 340 ? -2.425 -55.260 -30.371 1.00 37.09 340 ARG A CA 1
ATOM 2769 C C . ARG A 1 340 ? -3.085 -54.189 -31.252 1.00 37.09 340 ARG A C 1
ATOM 2771 O O . ARG A 1 340 ? -4.305 -54.063 -31.277 1.00 37.09 340 ARG A O 1
ATOM 2778 N N . GLN A 1 341 ? -2.285 -53.641 -32.170 1.00 35.06 341 GLN A N 1
ATOM 2779 C CA . GLN A 1 341 ? -2.282 -54.056 -33.585 1.00 35.06 341 GLN A CA 1
ATOM 2780 C C . GLN A 1 341 ? -0.932 -53.765 -34.236 1.00 35.06 341 GLN A C 1
ATOM 2782 O O . GLN A 1 341 ? -0.339 -52.717 -33.895 1.00 35.06 341 GLN A O 1
#

Secondary structure (DSSP, 8-state):
-----SHHHHHHHHHHHHHHHHHS-HHHHHHHHHHHHHHHTS-HHHHHHHHHHHHHHHH-HHHHHHHHHHHHHHHT--HHHHHHGGGS-HHHHHHHHHHHHSS--GGGTEEEEPPP--TT-PPPPEEEEHHHHHHHHHHHTTTS---HHHHHHHTT--SHHHHHHHHHHHHHHHHHH---HHHHHHHHHHHHHHHHHH---HHHHHHHHHHHHHTTT-TTHHHHHHHHHHHHHHHHHHHHHHHHHHTS---HHHHHHHHHT---HHHHHHHHHS-HHHHHHHHHHHHHHTS---HHHHHHHHHHHHHHHHHHHHHHHHH-------------PPPP-----

Radius of gyration: 27.4 Å; Cα contacts (8 Å, |Δi|>4): 199; chains: 1; bounding box: 52×80×98 Å

Foldseek 3Di:
DDPDDDCPVVVVVVVVVVVVLVPDDPVVVVVVVVVVVVLVPDDPVVVVVVVVLVVVCVVDVVSVVVVVVLVVVVVPDDPVRVVCLVVDDPVVNVVVSVVCSVPPPPVLQWQWQADDDDPPQGFDIAIDGLVLLLQLLCQLCVPPDDDPVLVVLLVLDDDSLLNSLSSLLVVLVCLQPDVPVVVLLSSLVSSLVSNLVRRPPPVRSVSVVVVCVVCVVPPCSSLSSSLSSVSSSLSSNVSSLVVLQVVDDDDPVLLVVLLVPPPDPVVNVVLVPDDVVVSSLVSRLSSLVPDDDRSSSVSNNSSSVCVVCVCVSSCCSSPVPRDDDPPPPDDDDDDDDDDDD

Organism: NCBI:txid1256570

Mean predicted aligned error: 17.92 Å

Solvent-accessible surface area (backbone atoms only — not comparable to full-atom values): 19883 Å² total; per-residue (Å²): 136,84,90,84,82,69,61,68,65,56,50,51,51,51,51,51,54,51,51,56,52,68,70,46,55,76,67,56,42,49,48,54,51,52,52,50,53,56,53,68,72,47,53,73,70,56,47,51,52,52,50,54,49,52,54,50,33,75,75,31,70,65,51,45,53,53,51,51,52,49,50,55,50,64,73,64,54,50,72,72,54,59,67,47,51,79,75,43,53,73,70,51,46,51,49,55,51,50,59,52,70,73,38,80,54,63,76,81,43,45,47,76,39,80,61,80,79,57,82,95,66,63,62,75,68,44,73,34,44,62,65,35,46,41,48,23,54,49,52,36,40,71,93,52,92,72,55,69,69,59,53,60,50,41,73,66,40,87,50,71,62,59,36,34,38,51,53,49,55,47,51,56,50,47,47,64,75,53,76,51,64,65,63,50,51,56,46,42,52,36,37,49,54,19,44,69,72,44,57,82,51,61,71,58,51,52,53,52,52,47,56,52,63,80,36,67,89,42,84,62,42,66,58,55,51,45,51,56,54,47,50,49,52,50,51,45,42,52,52,45,42,53,56,55,48,67,76,60,75,71,51,72,69,42,29,52,49,31,56,70,66,50,84,48,65,70,57,51,51,51,44,72,73,42,60,67,68,60,29,47,54,54,26,43,49,49,31,56,68,75,44,88,77,46,64,66,54,53,50,46,54,53,44,50,54,46,64,75,44,36,69,60,48,55,43,19,57,75,68,67,66,68,82,79,71,84,76,76,89,75,79,85,79,78,81,83,78,86,77,89,133

Nearest PDB structures (foldseek):
  6r1j-assembly1_D-2  TM=2.310E-01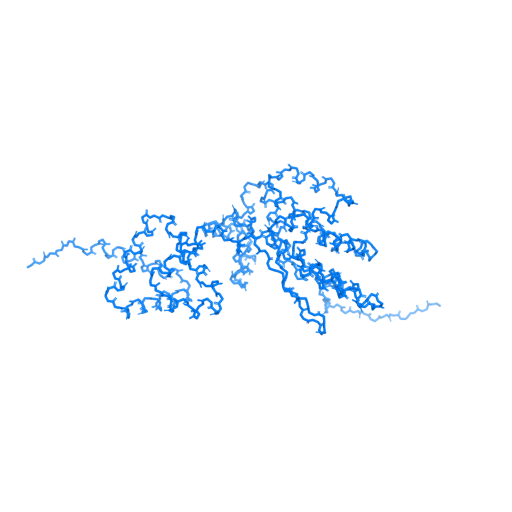  e=3.086E+00  Aeromonas hydrophila J-1
  5fu6-assembly2_A  TM=2.076E-01  e=6.469E+00  Homo sapiens
  2cmr-assembly1_A  TM=2.120E-01  e=8.152E+00  Human immunodeficiency virus 1

pLDDT: mean 74.04, std 15.09, range [29.81, 95.06]